Protein AF-A0A2V8WET4-F1 (afdb_monomer_lite)

Radius of gyration: 24.64 Å; chains: 1; bounding box: 62×78×68 Å

pLDDT: mean 87.22, std 18.25, range [31.55, 98.62]

Foldseek 3Di:
DDDDDDDDDDDDDDDDDDPDPPPPPPPVPPVQPPWQKKKFFLVVLVVLLFFQKDKAWWFFQAKDFQDDLQGQRWIWGKIAGPPTDMQVRIETEIQGNLQPDPFPPDDDRDSVNVRVVRVVRHRATKMWMAGKFQAQPACDDDDRRGHRDRIYRVHTQWIGGPPDIGGRQQRQAQDAPHDFDDPVQVCQVQPVKWWKWEADPRMIIITIRGDDHTWKDWFKKKFFLVQWDAGHQATKGWIWTDDPDDDTGTAIEIEGCPYPVRVVSVVSNVDPGTMDIAGFIWTKGFNSNQSSVNNVVNNRHMGIGDRRIYIYTRYGNPDDD

Sequence (321 aa):
MNNCIEKFKNKVIRPAFIALLVALTFAAIEIVAAERNFSVPLDRLKAWSETVTTSLNVEILGHSKVHTAASDCEMHLGAKMPGYKGDPPGWVLEPMNLCLEPLPGKSTPSKKDWESFGDDLKGAKIRVEGVPRIWPEHLVGGGDSNPNHALELHPLTRLQHGSHVYEFSDFIYAPQGLEGISEKTIRSTLTDIDVSVMEKDGDVEIAFDAGNIGNFAVVDLSFDTSSIKQMDGGFRMDGQVVFGRKDGARVSLVTIAGSEFGKTVGKLKQGKAKKNTLEALVLFSLDPVALYQAAKDSHGKEVAVQNPIQLIVYGQTDSER

Structure (mmCIF, N/CA/C/O backbone):
data_AF-A0A2V8WET4-F1
#
_entry.id   AF-A0A2V8WET4-F1
#
loop_
_atom_site.group_PDB
_atom_site.id
_atom_site.type_symbol
_atom_site.label_atom_id
_atom_site.label_alt_id
_atom_site.label_comp_id
_atom_site.label_asym_id
_atom_site.label_entity_id
_atom_site.label_seq_id
_atom_site.pdbx_PDB_ins_code
_atom_site.Cartn_x
_atom_site.Cartn_y
_atom_site.Cartn_z
_atom_site.occupancy
_atom_site.B_iso_or_equiv
_atom_site.auth_seq_id
_atom_site.auth_comp_id
_atom_site.auth_asym_id
_atom_site.auth_atom_id
_atom_site.pdbx_PDB_model_num
ATOM 1 N N . MET A 1 1 ? 8.530 57.740 -39.911 1.00 33.72 1 MET A N 1
ATOM 2 C CA . MET A 1 1 ? 8.072 59.126 -39.690 1.00 33.72 1 MET A CA 1
ATOM 3 C C . MET A 1 1 ? 6.564 59.157 -39.856 1.00 33.72 1 MET A C 1
ATOM 5 O O . MET A 1 1 ? 6.113 58.887 -40.956 1.00 33.72 1 MET A O 1
ATOM 9 N N . ASN A 1 2 ? 5.861 59.397 -38.740 1.00 31.55 2 ASN A N 1
ATOM 10 C CA . ASN A 1 2 ? 4.608 60.153 -38.563 1.00 31.55 2 ASN A CA 1
ATOM 11 C C . ASN A 1 2 ? 3.529 59.991 -39.645 1.00 31.55 2 ASN A C 1
ATOM 13 O O . ASN A 1 2 ? 3.732 60.405 -40.777 1.00 31.55 2 ASN A O 1
ATOM 17 N N . ASN A 1 3 ? 2.342 59.451 -39.363 1.00 33.94 3 ASN A N 1
ATOM 18 C CA . ASN A 1 3 ? 1.214 60.009 -38.574 1.00 33.94 3 ASN A CA 1
ATOM 19 C C . ASN A 1 3 ? -0.034 59.710 -39.452 1.00 33.94 3 ASN A C 1
ATOM 21 O O . ASN A 1 3 ? 0.125 59.529 -40.652 1.00 33.94 3 ASN A O 1
ATOM 25 N N . CYS A 1 4 ? -1.303 59.638 -39.064 1.00 31.81 4 CYS A N 1
ATOM 26 C CA . CYS A 1 4 ? -2.108 60.010 -37.905 1.00 31.81 4 CYS A CA 1
ATOM 27 C C . CYS A 1 4 ? -3.449 59.257 -38.106 1.00 31.81 4 CYS A C 1
ATOM 29 O O . CYS A 1 4 ? -3.921 59.146 -39.233 1.00 31.81 4 CYS A O 1
ATOM 31 N N . ILE A 1 5 ? -4.021 58.635 -37.076 1.00 40.66 5 ILE A N 1
ATOM 32 C CA . ILE A 1 5 ? -5.257 59.070 -36.390 1.00 40.66 5 ILE A CA 1
ATOM 33 C C . ILE A 1 5 ? -6.415 59.497 -37.325 1.00 40.66 5 ILE A C 1
ATOM 35 O O . ILE A 1 5 ? -6.516 60.649 -37.731 1.00 40.66 5 ILE A O 1
ATOM 39 N N . GLU A 1 6 ? -7.371 58.586 -37.511 1.00 37.12 6 GLU A N 1
ATOM 40 C CA . GLU A 1 6 ? -8.800 58.828 -37.770 1.00 37.12 6 GLU A CA 1
ATOM 41 C C . GLU A 1 6 ? -9.561 57.726 -37.006 1.00 37.12 6 GLU A C 1
ATOM 43 O O . GLU A 1 6 ? -9.091 56.598 -36.960 1.00 37.12 6 GLU A O 1
ATOM 48 N N . LYS A 1 7 ? -10.722 57.876 -36.372 1.00 35.56 7 LYS A N 1
ATOM 49 C CA . LYS A 1 7 ? -11.683 58.957 -36.147 1.00 35.56 7 LYS A CA 1
ATOM 50 C C . LYS A 1 7 ? -12.588 58.423 -35.027 1.00 35.56 7 LYS A C 1
ATOM 52 O O . LYS A 1 7 ? -13.151 57.342 -35.163 1.00 35.56 7 LYS A O 1
ATOM 57 N N . PHE A 1 8 ? -12.793 59.187 -33.959 1.00 37.50 8 PHE A N 1
ATOM 58 C CA . PHE A 1 8 ? -13.973 59.020 -33.108 1.00 37.50 8 PHE A CA 1
ATOM 59 C C . PHE A 1 8 ? -15.124 59.808 -33.736 1.00 37.50 8 PHE A C 1
ATOM 61 O O . PHE A 1 8 ? -14.963 61.003 -33.977 1.00 37.50 8 PHE A O 1
ATOM 68 N N . LYS A 1 9 ? -16.282 59.173 -33.962 1.00 35.84 9 LYS A N 1
ATOM 69 C CA . LYS A 1 9 ? -17.593 59.848 -33.993 1.00 35.84 9 LYS A CA 1
ATOM 70 C C . LYS A 1 9 ? -18.743 58.854 -33.775 1.00 35.84 9 LYS A C 1
ATOM 72 O O . LYS A 1 9 ? -19.160 58.146 -34.680 1.00 35.84 9 LYS A O 1
ATOM 77 N N . ASN A 1 10 ? -19.229 58.878 -32.536 1.00 34.88 10 ASN A N 1
ATOM 78 C CA . ASN A 1 10 ? -20.626 58.929 -32.101 1.00 34.88 10 ASN A CA 1
ATOM 79 C C . ASN A 1 10 ? -21.683 58.091 -32.837 1.00 34.88 10 ASN A C 1
ATOM 81 O O . ASN A 1 10 ? -22.132 58.461 -33.919 1.00 34.88 10 ASN A O 1
ATOM 85 N N . LYS A 1 11 ? -22.327 57.198 -32.076 1.00 34.91 11 LYS A N 1
ATOM 86 C CA . LYS A 1 11 ? -23.781 57.308 -31.899 1.00 34.91 11 LYS A CA 1
ATOM 87 C C . LYS A 1 11 ? -24.224 56.803 -30.528 1.00 34.91 11 LYS A C 1
ATOM 89 O O . LYS A 1 11 ? -24.089 55.636 -30.189 1.00 34.91 11 LYS A O 1
ATOM 94 N N . VAL A 1 12 ? -24.744 57.748 -29.754 1.00 42.53 12 VAL A N 1
ATOM 95 C CA . VAL A 1 12 ? -25.495 57.548 -28.517 1.00 42.53 12 VAL A CA 1
ATOM 96 C C . VAL A 1 12 ? -26.878 57.021 -28.886 1.00 42.53 12 VAL A C 1
ATOM 98 O O . VAL A 1 12 ? -27.591 57.694 -29.625 1.00 42.53 12 VAL A O 1
ATOM 101 N N . ILE A 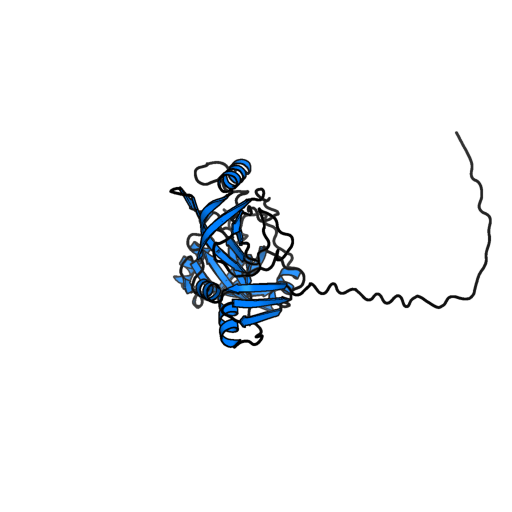1 13 ? -27.270 55.876 -28.330 1.00 38.50 13 ILE A N 1
ATOM 102 C CA . ILE A 1 13 ? -28.672 55.548 -28.045 1.00 38.50 13 ILE A CA 1
ATOM 103 C C . ILE A 1 13 ? -28.695 54.883 -26.660 1.00 38.50 13 ILE A C 1
ATOM 105 O O . ILE A 1 13 ? -28.193 53.781 -26.470 1.00 38.50 13 ILE A O 1
ATOM 109 N N . ARG A 1 14 ? -29.238 55.594 -25.673 1.00 33.28 14 ARG A N 1
ATOM 110 C CA . ARG A 1 14 ? -29.813 55.058 -24.425 1.00 33.28 14 ARG A CA 1
ATOM 111 C C . ARG A 1 14 ? -31.330 55.303 -24.526 1.00 33.28 14 ARG A C 1
ATOM 113 O O . ARG A 1 14 ? -31.691 56.246 -25.230 1.00 33.28 14 ARG A O 1
ATOM 120 N N . PRO A 1 15 ? -32.207 54.677 -23.724 1.00 45.59 15 PRO A N 1
ATOM 121 C CA . PRO A 1 15 ? -32.150 53.409 -22.986 1.00 45.59 15 PRO A CA 1
ATOM 122 C C . PRO A 1 15 ? -33.455 52.586 -23.218 1.00 45.59 15 PRO A C 1
ATOM 124 O O . PRO A 1 15 ? -34.283 52.969 -24.035 1.00 45.59 15 PRO A O 1
ATOM 127 N N . ALA A 1 16 ? -33.665 51.532 -22.422 1.00 39.78 16 ALA A N 1
ATOM 128 C CA . ALA A 1 16 ? -34.903 50.754 -22.221 1.00 39.78 16 ALA A CA 1
ATOM 129 C C . ALA A 1 16 ? -34.974 49.397 -22.941 1.00 39.78 16 ALA A C 1
ATOM 131 O O . ALA A 1 16 ? -34.785 49.305 -24.147 1.00 39.78 16 ALA A O 1
ATOM 132 N N . PHE A 1 17 ? -35.315 48.377 -22.141 1.00 39.41 17 PHE A N 1
ATOM 133 C CA . PHE A 1 17 ? -35.393 46.946 -22.457 1.00 39.41 17 PHE A CA 1
ATOM 134 C C . PHE A 1 17 ? -34.009 46.350 -22.750 1.00 39.41 17 PHE A C 1
ATOM 136 O O . PHE A 1 17 ? -33.439 46.539 -23.810 1.00 39.41 17 PHE A O 1
ATOM 143 N N . ILE A 1 18 ? -33.350 45.693 -21.798 1.00 42.22 18 ILE A N 1
ATOM 144 C CA . ILE A 1 18 ? -33.636 44.309 -21.410 1.00 42.22 18 ILE A CA 1
ATOM 145 C C . ILE A 1 18 ? -33.213 44.134 -19.942 1.00 42.22 18 ILE A C 1
ATOM 147 O O . ILE A 1 18 ? -32.033 44.049 -19.615 1.00 42.22 18 ILE A O 1
ATOM 151 N N . ALA A 1 19 ? -34.197 44.104 -19.048 1.00 40.81 19 ALA A N 1
ATOM 152 C CA . ALA A 1 19 ? -34.079 43.465 -17.745 1.00 40.81 19 ALA A CA 1
ATOM 153 C C . ALA A 1 19 ? -34.639 42.046 -17.908 1.00 40.81 19 ALA A C 1
ATOM 155 O O . ALA A 1 19 ? -35.794 41.790 -17.589 1.00 40.81 19 ALA A O 1
ATOM 156 N N . LEU A 1 20 ? -33.864 41.159 -18.531 1.00 40.38 20 LEU A N 1
ATOM 157 C CA . LEU A 1 20 ? -34.144 39.726 -18.618 1.00 40.38 20 LEU A CA 1
ATOM 158 C C . LEU A 1 20 ? -32.850 39.027 -19.061 1.00 40.38 20 LEU A C 1
ATOM 160 O O . LEU A 1 20 ? -32.235 39.472 -20.020 1.00 40.38 20 LEU A O 1
ATOM 164 N N . LEU A 1 21 ? -32.454 37.953 -18.374 1.00 36.94 21 LEU A N 1
ATOM 165 C CA . LEU A 1 21 ? -31.172 37.225 -18.488 1.00 36.94 21 LEU A CA 1
ATOM 166 C C . LEU A 1 21 ? -29.971 37.777 -17.687 1.00 36.94 21 LEU A C 1
ATOM 168 O O . LEU A 1 21 ? -28.852 37.841 -18.179 1.00 36.94 21 LEU A O 1
ATOM 172 N N . VAL A 1 22 ? -30.163 38.049 -16.393 1.00 38.72 22 VAL A N 1
ATOM 173 C CA . VAL A 1 22 ? -29.108 37.778 -15.380 1.00 38.72 22 VAL A CA 1
ATOM 174 C C . VAL A 1 22 ? -29.647 36.801 -14.326 1.00 38.72 22 VAL A C 1
ATOM 176 O O . VAL A 1 22 ? -29.349 36.862 -13.144 1.00 38.72 22 VAL A O 1
ATOM 179 N N . ALA A 1 23 ? -30.479 35.871 -14.790 1.00 39.78 23 ALA A N 1
ATOM 180 C CA . ALA A 1 23 ? -30.712 34.591 -14.140 1.00 39.78 23 ALA A CA 1
ATOM 181 C C . ALA A 1 23 ? -30.077 33.506 -15.021 1.00 39.78 23 ALA A C 1
ATOM 183 O O . ALA A 1 23 ? -30.691 32.498 -15.346 1.00 39.78 23 ALA A O 1
ATOM 184 N N . LEU A 1 24 ? -28.832 33.740 -15.455 1.00 38.56 24 LEU A N 1
ATOM 185 C CA . LEU A 1 24 ? -27.906 32.631 -15.624 1.00 38.56 24 LEU A CA 1
ATOM 186 C C . LEU A 1 24 ? -27.650 32.151 -14.204 1.00 38.56 24 LEU A C 1
ATOM 188 O O . LEU A 1 24 ? -26.762 32.633 -13.506 1.00 38.56 24 LEU A O 1
ATOM 192 N N . THR A 1 25 ? -28.534 31.264 -13.758 1.00 43.22 25 THR A N 1
ATOM 193 C CA . THR A 1 25 ? -28.193 30.220 -12.816 1.00 43.22 25 THR A CA 1
ATOM 194 C C . THR A 1 25 ? -26.829 29.705 -13.247 1.00 43.22 25 THR A C 1
ATOM 196 O O . THR A 1 25 ? -26.718 28.907 -14.177 1.00 43.22 25 THR A O 1
ATOM 199 N N . PHE A 1 26 ? -25.783 30.185 -12.577 1.00 36.91 26 PHE A N 1
ATOM 200 C CA . PHE A 1 26 ? -24.649 29.351 -12.249 1.00 36.91 26 PHE A CA 1
ATOM 201 C C . PHE A 1 26 ? -25.248 28.197 -11.442 1.00 36.91 26 PHE A C 1
ATOM 203 O O . PHE A 1 26 ? -25.202 28.177 -10.218 1.00 36.91 26 PHE A O 1
ATOM 210 N N . ALA A 1 27 ? -25.892 27.257 -12.138 1.00 38.03 27 ALA A N 1
ATOM 211 C CA . ALA A 1 27 ? -25.805 25.881 -11.738 1.00 38.03 27 ALA A CA 1
ATOM 212 C C . ALA A 1 27 ? -24.304 25.639 -11.802 1.00 38.03 27 ALA A C 1
ATOM 214 O O . ALA A 1 27 ? -23.733 25.451 -12.877 1.00 38.03 27 ALA A O 1
ATOM 215 N N . ALA A 1 28 ? -23.649 25.827 -10.655 1.00 38.38 28 ALA A N 1
ATOM 216 C CA . ALA A 1 28 ? -22.431 25.119 -10.384 1.00 38.38 28 ALA A CA 1
ATOM 217 C C . ALA A 1 28 ? -22.772 23.690 -10.785 1.00 38.38 28 ALA A C 1
ATOM 219 O O . ALA A 1 28 ? -23.629 23.049 -10.178 1.00 38.38 28 ALA A O 1
ATOM 220 N N . ILE A 1 29 ? -22.214 23.255 -11.910 1.00 36.50 29 ILE A N 1
ATOM 221 C CA . ILE A 1 29 ? -22.037 21.840 -12.135 1.00 36.50 29 ILE A CA 1
ATOM 222 C C . ILE A 1 29 ? -21.083 21.497 -11.002 1.00 36.50 29 ILE A C 1
ATOM 224 O O . ILE A 1 29 ? -19.875 21.693 -11.117 1.00 36.50 29 ILE A O 1
ATOM 228 N N . GLU A 1 30 ? -21.645 21.145 -9.846 1.00 34.09 30 GLU A N 1
ATOM 229 C CA . GLU A 1 30 ? -20.948 20.295 -8.915 1.00 34.09 30 GLU A CA 1
ATOM 230 C C . GLU A 1 30 ? -20.593 19.100 -9.782 1.00 34.09 30 GLU A C 1
ATOM 232 O O . GLU A 1 30 ? -21.451 18.325 -10.207 1.00 34.09 30 GLU A O 1
ATOM 237 N N . ILE A 1 31 ? -19.328 19.054 -10.191 1.00 36.72 31 ILE A N 1
ATOM 238 C CA . ILE A 1 31 ? -18.722 17.826 -10.655 1.00 36.72 31 ILE A CA 1
ATOM 239 C C . ILE A 1 31 ? -18.742 16.975 -9.394 1.00 36.72 31 ILE A C 1
ATOM 241 O O . ILE A 1 31 ? -17.799 17.000 -8.607 1.00 36.72 31 ILE A O 1
ATOM 245 N N . VAL A 1 32 ? -19.886 16.339 -9.139 1.00 39.25 32 VAL A N 1
ATOM 246 C CA . VAL A 1 32 ? -19.987 15.241 -8.197 1.00 39.25 32 VAL A CA 1
ATOM 247 C C . VAL A 1 32 ? -18.954 14.266 -8.732 1.00 39.25 32 VAL A C 1
ATOM 249 O O . VAL A 1 32 ? -19.076 13.802 -9.871 1.00 39.25 32 VAL A O 1
ATOM 252 N N . ALA A 1 33 ? -17.849 14.112 -8.003 1.00 51.88 33 ALA A N 1
ATOM 253 C CA . ALA A 1 33 ? -16.848 13.125 -8.354 1.00 51.88 33 ALA A CA 1
ATOM 254 C C . ALA A 1 33 ? -17.610 11.809 -8.506 1.00 51.88 33 ALA A C 1
ATOM 256 O O . ALA A 1 33 ? -18.372 11.441 -7.617 1.00 51.88 33 ALA A O 1
ATOM 257 N N . ALA A 1 34 ? -17.527 11.189 -9.684 1.00 57.75 34 ALA A N 1
ATOM 258 C CA . ALA A 1 34 ? -18.283 9.975 -9.935 1.00 57.75 34 ALA A CA 1
ATOM 259 C C . ALA A 1 34 ? -17.907 8.948 -8.861 1.00 57.75 34 ALA A C 1
ATOM 261 O O . ALA A 1 34 ? -16.717 8.702 -8.642 1.00 57.75 34 ALA A O 1
ATOM 262 N N . GLU A 1 35 ? -18.920 8.394 -8.199 1.00 71.19 35 GLU A N 1
ATOM 263 C CA . GLU A 1 35 ? -18.773 7.304 -7.242 1.00 71.19 35 GLU A CA 1
ATOM 264 C C . GLU A 1 35 ? -17.900 6.208 -7.862 1.00 71.19 35 GLU A C 1
ATOM 266 O O . GLU A 1 35 ? -18.146 5.739 -8.982 1.00 71.19 35 GLU A O 1
ATOM 271 N N . ARG A 1 36 ? -16.814 5.858 -7.171 1.00 87.94 36 ARG A N 1
ATOM 272 C CA . ARG A 1 36 ? -15.833 4.896 -7.665 1.00 87.94 36 ARG A CA 1
ATOM 273 C C . ARG A 1 36 ? -16.259 3.514 -7.201 1.00 87.94 36 ARG A C 1
ATOM 275 O O . ARG A 1 36 ? -16.134 3.193 -6.025 1.00 87.94 36 ARG A O 1
ATOM 282 N N . ASN A 1 37 ? -16.744 2.711 -8.140 1.00 93.62 37 ASN A N 1
ATOM 283 C CA . ASN A 1 37 ? -17.216 1.356 -7.883 1.00 93.62 37 ASN A CA 1
ATOM 284 C C . ASN A 1 37 ? -16.234 0.330 -8.446 1.00 93.62 37 ASN A C 1
ATOM 286 O O . ASN A 1 37 ? -15.811 0.443 -9.597 1.00 93.62 37 ASN A O 1
ATOM 290 N N . PHE A 1 38 ? -15.881 -0.663 -7.637 1.00 96.31 38 PHE A N 1
ATOM 291 C CA . PHE A 1 38 ? -14.992 -1.761 -8.017 1.00 96.31 38 PHE A CA 1
ATOM 292 C C . PHE A 1 38 ? -15.277 -2.996 -7.157 1.00 96.31 38 PHE A C 1
ATOM 294 O O . PHE A 1 38 ? -16.017 -2.919 -6.176 1.00 96.31 38 PHE A O 1
ATOM 301 N N . SER A 1 39 ? -14.711 -4.147 -7.511 1.00 97.12 39 SER A N 1
ATOM 302 C CA . SER A 1 39 ? -14.909 -5.383 -6.752 1.00 97.12 39 SER A CA 1
ATOM 303 C C . SER A 1 39 ? -13.610 -6.110 -6.444 1.00 97.12 39 SER A C 1
ATOM 305 O O . SER A 1 39 ? -12.642 -6.081 -7.206 1.00 97.12 39 SER A O 1
ATOM 307 N N . VAL A 1 40 ? -13.599 -6.805 -5.307 1.00 97.50 40 VAL A N 1
ATOM 308 C CA . VAL A 1 40 ? -12.500 -7.687 -4.901 1.00 97.50 40 VAL A CA 1
ATOM 309 C C . VAL A 1 40 ? -13.048 -9.045 -4.452 1.00 97.50 40 VAL A C 1
ATOM 311 O O . VAL A 1 40 ? -14.061 -9.083 -3.760 1.00 97.50 40 VAL A O 1
ATOM 314 N N . PRO A 1 41 ? -12.380 -10.170 -4.761 1.00 97.25 41 PRO A N 1
ATOM 315 C CA . PRO A 1 41 ? -12.800 -11.473 -4.254 1.00 97.25 41 PRO A CA 1
ATOM 316 C C . PRO A 1 41 ? -12.740 -11.538 -2.724 1.00 97.25 41 PRO A C 1
ATOM 318 O O . PRO A 1 41 ? -11.739 -11.141 -2.113 1.00 97.25 41 PRO A O 1
ATOM 321 N N . LEU A 1 42 ? -13.787 -12.076 -2.095 1.00 97.38 42 LEU A N 1
ATOM 322 C CA . LEU A 1 42 ? -13.915 -12.131 -0.635 1.00 97.38 42 LEU A CA 1
ATOM 323 C C . LEU A 1 42 ? -12.798 -12.957 0.019 1.00 97.38 42 LEU A C 1
ATOM 325 O O . LEU A 1 42 ? -12.302 -12.607 1.091 1.00 97.38 42 LEU A O 1
ATOM 329 N N . ASP A 1 43 ? -12.374 -14.047 -0.621 1.00 96.88 43 ASP A N 1
ATOM 330 C CA . ASP A 1 43 ? -11.291 -14.910 -0.138 1.00 96.88 43 ASP A CA 1
ATOM 331 C C . ASP A 1 43 ? -9.939 -14.182 -0.111 1.00 96.88 43 ASP A C 1
ATOM 333 O O . ASP A 1 43 ? -9.143 -14.364 0.815 1.00 96.88 43 ASP A O 1
ATOM 337 N N . ARG A 1 44 ? -9.698 -13.314 -1.097 1.00 96.38 44 ARG A N 1
ATOM 338 C CA . ARG A 1 44 ? -8.515 -12.456 -1.162 1.00 96.38 44 ARG A CA 1
ATOM 339 C C . ARG A 1 44 ? -8.554 -11.373 -0.104 1.00 96.38 44 ARG A C 1
ATOM 341 O O . ARG A 1 44 ? -7.577 -11.221 0.625 1.00 96.38 44 ARG A O 1
ATOM 348 N N . LEU A 1 45 ? -9.690 -10.696 0.035 1.00 97.44 45 LEU A N 1
ATOM 349 C CA . LEU A 1 45 ? -9.876 -9.679 1.061 1.00 97.44 45 LEU A CA 1
ATOM 350 C C . LEU A 1 45 ? -9.675 -10.259 2.469 1.00 97.44 45 LEU A C 1
ATOM 352 O O . LEU A 1 45 ? -8.950 -9.682 3.280 1.00 97.44 45 LEU A O 1
ATOM 356 N N . LYS A 1 46 ? -10.219 -11.456 2.727 1.00 97.81 46 LYS A N 1
ATOM 357 C CA . LYS A 1 46 ? -9.954 -12.212 3.954 1.00 97.81 46 LYS A CA 1
ATOM 358 C C . LYS A 1 46 ? -8.457 -12.443 4.151 1.00 97.81 46 LYS A C 1
ATOM 360 O O . LYS A 1 46 ? -7.935 -12.122 5.216 1.00 97.81 46 LYS A O 1
ATOM 365 N N . ALA A 1 47 ? -7.764 -12.973 3.144 1.00 96.75 47 ALA A N 1
ATOM 366 C CA . ALA A 1 47 ? -6.334 -13.245 3.251 1.00 96.75 47 ALA A CA 1
ATOM 367 C C . ALA A 1 47 ? -5.529 -11.973 3.576 1.00 96.75 47 ALA A C 1
ATOM 369 O O . ALA A 1 47 ? -4.659 -12.007 4.441 1.00 96.75 47 ALA A O 1
ATOM 370 N N . TRP A 1 48 ? -5.849 -10.836 2.951 1.00 97.25 48 TRP A N 1
ATOM 371 C CA . TRP A 1 48 ? -5.194 -9.546 3.215 1.00 97.25 48 TRP A CA 1
ATOM 372 C C . TRP A 1 48 ? -5.543 -8.949 4.583 1.00 97.25 48 TRP A C 1
ATOM 374 O O . TRP A 1 48 ? -4.751 -8.204 5.161 1.00 97.25 48 TRP A O 1
ATOM 384 N N . SER A 1 49 ? -6.697 -9.302 5.151 1.00 97.62 49 SER A N 1
ATOM 385 C CA . SER A 1 49 ? -7.038 -8.940 6.529 1.00 97.62 49 SER A CA 1
ATOM 386 C C . SER A 1 49 ? -6.159 -9.668 7.561 1.00 97.62 49 SER A C 1
ATOM 388 O O . SER A 1 49 ? -5.945 -9.154 8.658 1.00 97.62 49 SER A O 1
ATOM 390 N N . GLU A 1 50 ? -5.578 -10.816 7.200 1.00 97.19 50 GLU A N 1
ATOM 391 C CA . GLU A 1 50 ? -4.808 -11.698 8.090 1.00 97.19 50 GLU A CA 1
ATOM 392 C C . GLU A 1 50 ? -3.278 -11.540 7.952 1.00 97.19 50 GLU A C 1
ATOM 394 O O . GLU A 1 50 ? -2.532 -12.114 8.745 1.00 97.19 50 GLU A O 1
ATOM 399 N N . THR A 1 51 ? -2.795 -10.712 7.018 1.00 97.69 51 THR A N 1
ATOM 400 C CA . THR A 1 51 ? -1.360 -10.467 6.766 1.00 97.69 51 THR A CA 1
ATOM 401 C C . THR A 1 51 ? -1.057 -8.983 6.514 1.00 97.69 51 THR A C 1
ATOM 403 O O . THR A 1 51 ? -1.970 -8.191 6.284 1.00 97.69 51 THR A O 1
ATOM 406 N N . VAL A 1 52 ? 0.223 -8.595 6.547 1.00 98.12 52 VAL A N 1
ATOM 407 C CA . VAL A 1 52 ? 0.696 -7.293 6.039 1.00 98.12 52 VAL A CA 1
ATOM 408 C C . VAL A 1 52 ? 1.199 -7.413 4.605 1.00 98.12 52 VAL A C 1
ATOM 410 O O . VAL A 1 52 ? 0.895 -6.543 3.795 1.00 98.12 52 VAL A O 1
ATOM 413 N N . THR A 1 53 ? 1.930 -8.480 4.265 1.00 98.06 53 THR A N 1
ATOM 414 C CA . THR A 1 53 ? 2.380 -8.728 2.885 1.00 98.06 53 THR A CA 1
ATOM 415 C C . THR A 1 53 ? 1.682 -9.935 2.274 1.00 98.06 53 THR A C 1
ATOM 417 O O . THR A 1 53 ? 1.313 -10.891 2.959 1.00 98.06 53 THR A O 1
ATOM 420 N N . THR A 1 54 ? 1.478 -9.909 0.959 1.00 97.38 54 THR A N 1
ATOM 421 C CA . THR A 1 54 ? 0.893 -11.023 0.211 1.00 97.38 54 THR A CA 1
ATOM 422 C C . THR A 1 54 ? 1.788 -11.423 -0.951 1.00 97.38 54 THR A C 1
ATOM 424 O O . THR A 1 54 ? 2.399 -10.577 -1.596 1.00 97.38 54 THR A O 1
ATOM 427 N N . SER A 1 55 ? 1.866 -12.728 -1.211 1.00 97.31 55 SER A N 1
ATOM 428 C CA . SER A 1 55 ? 2.591 -13.296 -2.347 1.00 97.31 55 SER A CA 1
ATOM 429 C C . SER A 1 55 ? 1.636 -13.564 -3.507 1.00 97.31 55 SER A C 1
ATOM 431 O O . SER A 1 55 ? 0.682 -14.330 -3.345 1.00 97.31 55 SER A O 1
ATOM 433 N N . LEU A 1 56 ? 1.943 -13.042 -4.693 1.00 97.12 56 LEU A N 1
ATOM 434 C CA . LEU A 1 56 ? 1.169 -13.265 -5.916 1.00 97.12 56 LEU A CA 1
ATOM 435 C C . LEU A 1 56 ? 2.041 -13.893 -7.008 1.00 97.12 56 LEU A C 1
ATOM 437 O O . LEU A 1 56 ? 3.242 -13.644 -7.086 1.00 97.12 56 LEU A O 1
ATOM 441 N N . ASN A 1 57 ? 1.422 -14.697 -7.873 1.00 98.06 57 ASN A N 1
ATOM 442 C CA . ASN A 1 57 ? 2.011 -15.064 -9.160 1.00 98.06 57 ASN A CA 1
ATOM 443 C C . ASN A 1 57 ? 1.327 -14.218 -10.228 1.00 98.06 57 ASN A C 1
ATOM 445 O O . ASN A 1 57 ? 0.100 -14.247 -10.337 1.00 98.06 57 ASN A O 1
ATOM 449 N N . VAL A 1 58 ? 2.111 -13.480 -10.999 1.00 98.38 58 VAL A N 1
ATOM 450 C CA . VAL A 1 58 ? 1.611 -12.490 -11.954 1.00 98.38 58 VAL A CA 1
ATOM 451 C C . VAL A 1 58 ? 2.332 -12.615 -13.287 1.00 98.38 58 VAL A C 1
ATOM 453 O O . VAL A 1 58 ? 3.417 -13.188 -13.372 1.00 98.38 58 VAL A O 1
ATOM 456 N N . GLU A 1 59 ? 1.716 -12.079 -14.331 1.00 98.44 59 GLU A N 1
ATOM 457 C CA . GLU A 1 59 ? 2.358 -11.809 -15.614 1.00 98.44 59 GLU A CA 1
ATOM 458 C C . GLU A 1 59 ? 2.504 -10.296 -15.767 1.00 98.44 59 GLU A C 1
ATOM 460 O O . GLU A 1 59 ? 1.509 -9.576 -15.645 1.00 98.44 59 GLU A O 1
ATOM 465 N N . ILE A 1 60 ? 3.727 -9.826 -16.011 1.00 98.62 60 ILE A N 1
ATOM 466 C CA . ILE A 1 60 ? 4.001 -8.403 -16.234 1.00 98.62 60 ILE A CA 1
ATOM 467 C C . ILE A 1 60 ? 3.566 -8.014 -17.645 1.00 98.62 60 ILE A C 1
ATOM 469 O O . ILE A 1 60 ? 3.911 -8.673 -18.624 1.00 98.62 60 ILE A O 1
ATOM 473 N N . LEU A 1 61 ? 2.813 -6.928 -17.746 1.00 98.06 61 LEU A N 1
ATOM 474 C CA . LEU A 1 61 ? 2.267 -6.383 -18.985 1.00 98.06 61 LEU A CA 1
ATOM 475 C C . LEU A 1 61 ? 3.198 -5.326 -19.586 1.00 98.06 61 LEU A C 1
ATOM 477 O O . LEU A 1 61 ? 3.428 -5.306 -20.795 1.00 98.06 61 LEU A O 1
ATOM 481 N N . GLY A 1 62 ? 3.778 -4.483 -18.736 1.00 97.94 62 GLY A N 1
ATOM 482 C CA . GLY A 1 62 ? 4.700 -3.422 -19.113 1.00 97.94 62 GLY A CA 1
ATOM 483 C C . GLY A 1 62 ? 5.162 -2.637 -17.893 1.00 97.94 62 GLY A C 1
ATOM 484 O O . GLY A 1 62 ? 4.842 -2.994 -16.759 1.00 97.94 62 GLY A O 1
ATOM 485 N N . HIS A 1 63 ? 5.905 -1.561 -18.129 1.00 98.31 63 HIS A N 1
ATOM 486 C CA . HIS A 1 63 ? 6.413 -0.707 -17.063 1.00 98.31 63 HIS A CA 1
ATOM 487 C C . HIS A 1 63 ? 6.412 0.770 -17.460 1.00 98.31 63 HIS A C 1
ATOM 489 O O . HIS A 1 63 ? 6.429 1.102 -18.650 1.00 98.31 63 HIS A O 1
ATOM 495 N N . SER A 1 64 ? 6.350 1.657 -16.467 1.00 97.56 64 SER A N 1
ATOM 496 C CA . SER A 1 64 ? 6.543 3.092 -16.675 1.00 97.56 64 SER A CA 1
ATOM 497 C C . SER A 1 64 ? 8.042 3.431 -16.719 1.00 97.56 64 SER A C 1
ATOM 499 O O . SER A 1 64 ? 8.910 2.557 -16.690 1.00 97.56 64 SER A O 1
ATOM 501 N N . LYS A 1 65 ? 8.369 4.720 -16.828 1.00 97.44 65 LYS A N 1
ATOM 502 C CA . LYS A 1 65 ? 9.728 5.196 -16.529 1.00 97.44 65 LYS A CA 1
ATOM 503 C C . LYS A 1 65 ? 9.902 5.281 -15.020 1.00 97.44 65 LYS A C 1
ATOM 505 O O . LYS A 1 65 ? 8.923 5.480 -14.315 1.00 97.44 65 LYS A O 1
ATOM 510 N N . VAL A 1 66 ? 11.145 5.293 -14.541 1.00 96.88 66 VAL A N 1
ATOM 511 C CA . VAL A 1 66 ? 11.397 5.658 -13.140 1.00 96.88 66 VAL A CA 1
ATOM 512 C C . VAL A 1 66 ? 10.974 7.105 -12.910 1.00 96.88 66 VAL A C 1
ATOM 514 O O . VAL A 1 66 ? 11.560 8.046 -13.477 1.00 96.88 66 VAL A O 1
ATOM 517 N N . HIS A 1 67 ? 9.976 7.283 -12.057 1.00 93.19 67 HIS A N 1
ATOM 518 C CA . HIS A 1 67 ? 9.445 8.579 -11.702 1.00 93.19 67 HIS A CA 1
ATOM 519 C C . HIS A 1 67 ? 10.483 9.429 -10.953 1.00 93.19 67 HIS A C 1
ATOM 521 O O . HIS A 1 67 ? 11.599 9.010 -10.622 1.00 93.19 67 HIS A O 1
ATOM 527 N N . THR A 1 68 ? 10.201 10.721 -10.831 1.00 89.44 68 THR A N 1
ATOM 528 C CA . THR A 1 68 ? 11.093 11.646 -10.118 1.00 89.44 68 THR A CA 1
ATOM 529 C C . THR A 1 68 ? 10.819 11.613 -8.621 1.00 89.44 68 THR A C 1
ATOM 531 O O . THR A 1 68 ? 9.784 11.114 -8.204 1.00 89.44 68 THR A O 1
ATOM 534 N N . ALA A 1 69 ? 11.705 12.198 -7.815 1.00 83.38 69 ALA A N 1
ATOM 535 C CA . ALA A 1 69 ? 11.432 12.390 -6.392 1.00 83.38 69 ALA A CA 1
ATOM 536 C C . ALA A 1 69 ? 10.192 13.267 -6.135 1.00 83.38 69 ALA A C 1
ATOM 538 O O . ALA A 1 69 ? 9.541 13.092 -5.125 1.00 83.38 69 ALA A O 1
ATOM 539 N N . ALA A 1 70 ? 9.811 14.155 -7.061 1.00 81.12 70 ALA A N 1
ATOM 540 C CA . ALA A 1 70 ? 8.556 14.914 -6.977 1.00 81.12 70 ALA A CA 1
ATOM 541 C C . ALA A 1 70 ? 7.327 14.113 -7.461 1.00 81.12 70 ALA A C 1
ATOM 543 O O . ALA A 1 70 ? 6.244 14.662 -7.634 1.00 81.12 70 ALA A O 1
ATOM 544 N N . SER A 1 71 ? 7.508 12.838 -7.798 1.00 83.94 71 SER A N 1
ATOM 545 C CA . SER A 1 71 ? 6.475 11.952 -8.336 1.00 83.94 71 SER A CA 1
ATOM 546 C C . SER A 1 71 ? 6.709 10.551 -7.776 1.00 83.94 71 SER A C 1
ATOM 548 O O . SER A 1 71 ? 6.973 9.621 -8.521 1.00 83.94 71 SER A O 1
ATOM 550 N N . ASP A 1 72 ? 6.743 10.435 -6.452 1.00 87.06 72 ASP A N 1
ATOM 551 C CA . ASP A 1 72 ? 6.745 9.164 -5.709 1.00 87.06 72 ASP A CA 1
ATOM 552 C C . ASP A 1 72 ? 8.023 8.302 -5.815 1.00 87.06 72 ASP A C 1
ATOM 554 O O . ASP A 1 72 ? 8.241 7.399 -5.010 1.00 87.06 72 ASP A O 1
ATOM 558 N N . CYS A 1 73 ? 8.957 8.649 -6.709 1.00 92.00 73 CYS A N 1
ATOM 559 C CA . CYS A 1 73 ? 10.263 7.997 -6.864 1.00 92.00 73 CYS A CA 1
ATOM 560 C C . CYS A 1 73 ? 10.178 6.480 -7.134 1.00 92.00 73 CYS A C 1
ATOM 562 O O . CYS A 1 73 ? 11.104 5.738 -6.803 1.00 92.00 73 CYS A O 1
ATOM 564 N N . GLU A 1 74 ? 9.102 6.011 -7.761 1.00 94.56 74 GLU A N 1
ATOM 565 C CA . GLU A 1 74 ? 8.872 4.597 -8.077 1.00 94.56 74 GLU A CA 1
ATOM 566 C C . GLU A 1 74 ? 8.858 4.318 -9.593 1.00 94.56 74 GLU A C 1
ATOM 568 O O . GLU A 1 74 ? 9.254 5.161 -10.406 1.00 94.56 74 GLU A O 1
ATOM 573 N N . MET A 1 75 ? 8.531 3.083 -9.969 1.00 96.88 75 MET A N 1
ATOM 574 C CA . MET A 1 75 ? 8.156 2.716 -11.332 1.00 96.88 75 MET A CA 1
ATOM 575 C C . MET A 1 75 ? 6.984 1.733 -11.285 1.00 96.88 75 MET A C 1
ATOM 577 O O . MET A 1 75 ? 7.096 0.667 -10.675 1.00 96.88 75 MET A O 1
ATOM 581 N N . HIS A 1 76 ? 5.921 2.023 -12.031 1.00 97.69 76 HIS A N 1
ATOM 582 C CA . HIS A 1 76 ? 4.804 1.105 -12.176 1.00 97.69 76 HIS A CA 1
ATOM 583 C C . HIS A 1 76 ? 5.243 -0.121 -12.976 1.00 97.69 76 HIS A C 1
ATOM 585 O O . HIS A 1 76 ? 5.719 0.003 -14.109 1.00 97.69 76 HIS A O 1
ATOM 591 N N . LEU A 1 77 ? 5.018 -1.310 -12.425 1.00 98.50 77 LEU A N 1
ATOM 592 C CA . LEU A 1 77 ? 5.001 -2.568 -13.166 1.00 98.50 77 LEU A CA 1
ATOM 593 C C . LEU A 1 77 ? 3.548 -3.015 -13.319 1.00 98.50 77 LEU A C 1
ATOM 595 O O . LEU A 1 77 ? 2.965 -3.596 -12.401 1.00 98.50 77 LEU A O 1
ATOM 599 N N . GLY A 1 78 ? 2.959 -2.753 -14.483 1.00 98.31 78 GLY A N 1
ATOM 600 C CA . GLY A 1 78 ? 1.607 -3.203 -14.788 1.00 98.31 78 GLY A CA 1
ATOM 601 C C . GLY A 1 78 ? 1.568 -4.723 -14.890 1.00 98.31 78 GLY A C 1
ATOM 602 O O . GLY A 1 78 ? 2.434 -5.342 -15.513 1.00 98.31 78 GLY A O 1
ATOM 603 N N . ALA A 1 79 ? 0.572 -5.345 -14.272 1.00 98.38 79 ALA A N 1
ATOM 604 C CA . ALA A 1 79 ? 0.502 -6.786 -14.118 1.00 98.38 79 ALA A CA 1
ATOM 605 C C . ALA A 1 79 ? -0.933 -7.314 -14.218 1.00 98.38 79 ALA A C 1
ATOM 607 O O . ALA A 1 79 ? -1.918 -6.603 -14.021 1.00 98.38 79 ALA A O 1
ATOM 608 N N . LYS A 1 80 ? -1.047 -8.615 -14.489 1.00 97.12 80 LYS A N 1
ATOM 609 C CA . LYS A 1 80 ? -2.283 -9.384 -14.307 1.00 97.12 80 LYS A CA 1
ATOM 610 C C . LYS A 1 80 ? -2.008 -10.620 -13.462 1.00 97.12 80 LYS A C 1
ATOM 612 O O . LYS A 1 80 ? -0.989 -11.292 -13.640 1.00 97.12 80 LYS A O 1
ATOM 617 N N . MET A 1 81 ? -2.940 -10.959 -12.579 1.00 95.75 81 MET A N 1
ATOM 618 C CA . MET A 1 81 ? -2.895 -12.198 -11.807 1.00 95.75 81 MET A CA 1
ATOM 619 C C . MET A 1 81 ? -3.824 -13.244 -12.447 1.00 95.75 81 MET A C 1
ATOM 621 O O . MET A 1 81 ? -5.038 -13.032 -12.491 1.00 95.75 81 MET A O 1
ATOM 625 N N . PRO A 1 82 ? -3.304 -14.391 -12.926 1.00 91.94 82 PRO A N 1
ATOM 626 C CA . PRO A 1 82 ? -4.144 -15.451 -13.474 1.00 91.94 82 PRO A CA 1
ATOM 627 C C . PRO A 1 82 ? -5.223 -15.905 -12.481 1.00 91.94 82 PRO A C 1
ATOM 629 O O . PRO A 1 82 ? -4.921 -16.274 -11.347 1.00 91.94 82 PRO A O 1
ATOM 632 N N . GLY A 1 83 ? -6.483 -15.900 -12.923 1.00 91.12 83 GLY A N 1
ATOM 633 C CA . GLY A 1 83 ? -7.627 -16.328 -12.113 1.00 91.12 83 GLY A CA 1
ATOM 634 C C . GLY A 1 83 ? -8.120 -15.304 -11.085 1.00 91.12 83 GLY A C 1
ATOM 635 O O . GLY A 1 83 ? -9.014 -15.633 -10.308 1.00 91.12 83 GLY A O 1
ATOM 636 N N . TYR A 1 84 ? -7.574 -14.084 -11.068 1.00 94.75 84 TYR A N 1
ATOM 637 C CA . TYR A 1 84 ? -8.166 -12.979 -10.319 1.00 94.75 84 TYR A CA 1
ATOM 638 C C . TYR A 1 84 ? -9.507 -12.570 -10.939 1.00 94.75 84 TYR A C 1
ATOM 640 O O . TYR A 1 84 ? -9.621 -12.504 -12.163 1.00 94.75 84 TYR A O 1
ATOM 648 N N . LYS A 1 85 ? -10.515 -12.340 -10.093 1.00 94.00 85 LYS A N 1
ATOM 649 C CA . LYS A 1 85 ? -11.897 -12.057 -10.511 1.00 94.00 85 LYS A CA 1
ATOM 650 C C . LYS A 1 85 ? -12.394 -10.658 -10.150 1.00 94.00 85 LYS A C 1
ATOM 652 O O . LYS A 1 85 ? -13.512 -10.331 -10.518 1.00 94.00 85 LYS A O 1
ATOM 657 N N . GLY A 1 86 ? -11.592 -9.866 -9.438 1.00 94.56 86 GLY A N 1
ATOM 658 C CA . GLY A 1 86 ? -11.982 -8.493 -9.140 1.00 94.56 86 GLY A CA 1
ATOM 659 C C . GLY A 1 86 ? -12.042 -7.645 -10.402 1.00 94.56 86 GLY A C 1
ATOM 660 O O . GLY A 1 86 ? -11.402 -7.961 -11.412 1.00 94.56 86 GLY A O 1
ATOM 661 N N . ASP A 1 87 ? -12.824 -6.581 -10.322 1.00 95.38 87 ASP A N 1
ATOM 662 C CA . ASP A 1 87 ? -13.035 -5.629 -11.400 1.00 95.38 87 ASP A CA 1
ATOM 663 C C . ASP A 1 87 ? -12.656 -4.225 -10.913 1.00 95.38 87 ASP A C 1
ATOM 665 O O . ASP A 1 87 ? -13.291 -3.732 -9.980 1.00 95.38 87 ASP A O 1
ATOM 669 N N . PRO A 1 88 ? -11.637 -3.572 -11.499 1.00 96.12 88 PRO A N 1
ATOM 670 C CA . PRO A 1 88 ? -10.829 -4.045 -12.625 1.00 96.12 88 PRO A CA 1
ATOM 671 C C . PRO A 1 88 ? -9.854 -5.193 -12.293 1.00 96.12 88 PRO A C 1
ATOM 673 O O . PRO A 1 88 ? -9.374 -5.294 -11.163 1.00 96.12 88 PRO A O 1
ATOM 676 N N . PRO A 1 89 ? -9.478 -6.028 -13.285 1.00 95.44 89 PRO A N 1
ATOM 677 C CA . PRO A 1 89 ? -8.625 -7.197 -13.057 1.00 95.44 89 PRO A CA 1
ATOM 678 C C . PRO A 1 89 ? -7.121 -6.886 -13.039 1.00 95.44 89 PRO A C 1
ATOM 680 O O . PRO A 1 89 ? -6.312 -7.781 -12.766 1.00 95.44 89 PRO A O 1
ATOM 683 N N . GLY A 1 90 ? -6.732 -5.667 -13.423 1.00 96.56 90 GLY A N 1
ATOM 684 C CA . GLY A 1 90 ? -5.341 -5.245 -13.473 1.00 96.56 90 GLY A CA 1
ATOM 685 C C . GLY A 1 90 ? -4.756 -5.039 -12.082 1.00 96.56 90 GLY A C 1
ATOM 686 O O . GLY A 1 90 ? -5.470 -4.860 -11.099 1.00 96.56 90 GLY A O 1
ATOM 687 N N . TRP A 1 91 ? -3.432 -5.091 -12.030 1.00 97.69 91 TRP A N 1
ATOM 688 C CA . TRP A 1 91 ? -2.629 -4.834 -10.846 1.00 97.69 91 TRP A CA 1
ATOM 689 C C . TRP A 1 91 ? -1.470 -3.921 -11.223 1.00 97.69 91 TRP A C 1
ATOM 691 O O . TRP A 1 91 ? -0.951 -4.023 -12.339 1.00 97.69 91 TRP A O 1
ATOM 701 N N . VAL A 1 92 ? -1.017 -3.098 -10.285 1.00 97.88 92 VAL A N 1
ATOM 702 C CA . VAL A 1 92 ? 0.270 -2.399 -10.392 1.00 97.88 92 VAL A CA 1
ATOM 703 C C . VAL A 1 92 ? 1.180 -2.850 -9.256 1.00 97.88 92 VAL A C 1
ATOM 705 O O . VAL A 1 92 ? 0.729 -3.136 -8.148 1.00 97.88 92 VAL A O 1
ATOM 708 N N . LEU A 1 93 ? 2.464 -3.023 -9.545 1.00 98.50 93 LEU A N 1
ATOM 709 C CA . LEU A 1 93 ? 3.475 -3.375 -8.554 1.00 98.50 93 LEU A CA 1
ATOM 710 C C . LEU A 1 93 ? 4.491 -2.244 -8.504 1.00 98.50 93 LEU A C 1
ATOM 712 O O . LEU A 1 93 ? 5.063 -1.905 -9.540 1.00 98.50 93 LEU A O 1
ATOM 716 N N . GLU A 1 94 ? 4.728 -1.701 -7.316 1.00 97.56 94 GLU A N 1
ATOM 717 C CA . GLU A 1 94 ? 5.470 -0.447 -7.169 1.00 97.56 94 GLU A CA 1
ATOM 718 C C . GLU A 1 94 ? 6.598 -0.619 -6.153 1.00 97.56 94 GLU A C 1
ATOM 720 O O . GLU A 1 94 ? 6.388 -0.523 -4.935 1.00 97.56 94 GLU A O 1
ATOM 725 N N . PRO A 1 95 ? 7.814 -0.964 -6.615 1.00 96.81 95 PRO A N 1
ATOM 726 C CA . PRO A 1 95 ? 8.989 -0.891 -5.773 1.00 96.81 95 PRO A CA 1
ATOM 727 C C . PRO A 1 95 ? 9.396 0.576 -5.615 1.00 96.81 95 PRO A C 1
ATOM 729 O O . PRO A 1 95 ? 9.401 1.351 -6.568 1.00 96.81 95 PRO A O 1
ATOM 732 N N . MET A 1 96 ? 9.733 0.946 -4.385 1.00 95.25 96 MET A N 1
ATOM 733 C CA . MET A 1 96 ? 9.878 2.344 -3.990 1.00 95.25 96 MET A CA 1
ATOM 734 C C . MET A 1 96 ? 11.310 2.847 -4.081 1.00 95.25 96 MET A C 1
ATOM 736 O O . MET A 1 96 ? 12.253 2.062 -4.125 1.00 95.25 96 MET A O 1
ATOM 740 N N . ASN A 1 97 ? 11.461 4.171 -4.095 1.00 94.75 97 ASN A N 1
ATOM 741 C CA . ASN A 1 97 ? 12.745 4.870 -4.028 1.00 94.75 97 ASN A CA 1
ATOM 742 C C . ASN A 1 97 ? 13.751 4.518 -5.147 1.00 94.75 97 ASN A C 1
ATOM 744 O O . ASN A 1 97 ? 14.952 4.745 -5.013 1.00 94.75 97 ASN A O 1
ATOM 748 N N . LEU A 1 98 ? 13.281 4.044 -6.304 1.00 96.00 98 LEU A N 1
ATOM 749 C CA . LEU A 1 98 ? 14.114 3.647 -7.451 1.00 96.00 98 LEU A CA 1
ATOM 750 C C . LEU A 1 98 ? 14.895 4.808 -8.073 1.00 96.00 98 LEU A C 1
ATOM 752 O O . LEU A 1 98 ? 15.912 4.605 -8.737 1.00 96.00 98 LEU A O 1
ATOM 756 N N . CYS A 1 99 ? 14.414 6.039 -7.897 1.00 93.25 99 CYS A N 1
ATOM 757 C CA . CYS A 1 99 ? 15.126 7.223 -8.365 1.00 93.25 99 CYS A CA 1
ATOM 758 C C . CYS A 1 99 ? 16.370 7.546 -7.515 1.00 93.25 99 CYS A C 1
ATOM 760 O O . CYS A 1 99 ? 17.222 8.315 -7.967 1.00 93.25 99 CYS A O 1
ATOM 762 N N . LEU A 1 100 ? 16.483 6.944 -6.325 1.00 93.75 100 LEU A N 1
ATOM 763 C CA . LEU A 1 100 ? 17.577 7.119 -5.367 1.00 93.75 100 LEU A CA 1
ATOM 764 C C . LEU A 1 100 ? 18.402 5.846 -5.173 1.00 93.75 100 LEU A C 1
ATOM 766 O O . LEU A 1 100 ? 19.587 5.941 -4.874 1.00 93.75 100 LEU A O 1
ATOM 770 N N . GLU A 1 101 ? 17.800 4.674 -5.362 1.00 95.62 101 GLU A N 1
ATOM 771 C CA . GLU A 1 101 ? 18.427 3.387 -5.073 1.00 95.62 101 GLU A CA 1
ATOM 772 C C . GLU A 1 101 ? 18.928 2.692 -6.356 1.00 95.62 101 GLU A C 1
ATOM 774 O O . GLU A 1 101 ? 18.267 2.723 -7.405 1.00 95.62 101 GLU A O 1
ATOM 779 N N . PRO A 1 102 ? 20.113 2.052 -6.327 1.00 96.31 102 PRO A N 1
ATOM 780 C CA . PRO A 1 102 ? 20.586 1.235 -7.435 1.00 96.31 102 PRO A CA 1
ATOM 781 C C . PRO A 1 102 ? 19.783 -0.064 -7.554 1.00 96.31 102 PRO A C 1
ATOM 783 O O . PRO A 1 102 ? 19.374 -0.653 -6.556 1.00 96.31 102 PRO A O 1
ATOM 786 N N . LEU A 1 103 ? 19.643 -0.578 -8.781 1.00 95.19 103 LEU A N 1
ATOM 787 C CA . LEU A 1 103 ? 19.176 -1.950 -9.002 1.00 95.19 103 LEU A CA 1
ATOM 788 C C . LEU A 1 103 ? 20.028 -2.924 -8.158 1.00 95.19 103 LEU A C 1
ATOM 790 O O . LEU A 1 103 ? 21.258 -2.810 -8.201 1.00 95.19 103 LEU A O 1
ATOM 794 N N . PRO A 1 104 ? 19.440 -3.885 -7.414 1.00 91.44 104 PRO A N 1
ATOM 795 C CA . PRO A 1 104 ? 20.207 -4.813 -6.588 1.00 91.44 104 PRO A CA 1
ATOM 796 C C . PRO A 1 104 ? 21.369 -5.469 -7.348 1.00 91.44 104 PRO A C 1
ATOM 798 O O . PRO A 1 104 ? 21.202 -6.013 -8.439 1.00 91.44 104 PRO A O 1
ATOM 801 N N . GLY A 1 105 ? 22.571 -5.389 -6.770 1.00 89.12 105 GLY A N 1
ATOM 802 C CA . GLY A 1 105 ? 23.821 -5.833 -7.403 1.00 89.12 105 GLY A CA 1
ATOM 803 C C . GLY A 1 105 ? 24.561 -4.750 -8.203 1.00 89.12 105 GLY A C 1
ATOM 804 O O . GLY A 1 105 ? 25.671 -4.998 -8.675 1.00 89.12 105 GLY A O 1
ATOM 805 N N . LYS A 1 106 ? 23.994 -3.546 -8.335 1.00 93.94 106 LYS A N 1
ATOM 806 C CA . LYS A 1 106 ? 24.671 -2.346 -8.846 1.00 93.94 106 LYS A CA 1
ATOM 807 C C . LYS A 1 106 ? 25.090 -1.441 -7.688 1.00 93.94 106 LYS A C 1
ATOM 809 O O . LYS A 1 106 ? 24.500 -1.469 -6.615 1.00 93.94 106 LYS A O 1
ATOM 814 N N . SER A 1 107 ? 26.117 -0.626 -7.915 1.00 92.50 107 SER A N 1
ATOM 815 C CA . SER A 1 107 ? 26.651 0.308 -6.915 1.00 92.50 107 SER A CA 1
ATOM 816 C C . SER A 1 107 ? 26.176 1.751 -7.091 1.00 92.50 107 SER A C 1
ATOM 818 O O . SER A 1 107 ? 26.413 2.570 -6.209 1.00 92.50 107 SER A O 1
ATOM 820 N N . THR A 1 108 ? 25.548 2.086 -8.221 1.00 95.00 108 THR A N 1
ATOM 821 C CA . THR A 1 108 ? 25.151 3.462 -8.556 1.00 95.00 108 THR A CA 1
ATOM 822 C C . THR A 1 108 ? 23.716 3.511 -9.077 1.00 95.00 108 THR A C 1
ATOM 824 O O . THR A 1 108 ? 23.397 2.722 -9.974 1.00 95.00 108 THR A O 1
ATOM 827 N N . PRO A 1 109 ? 22.868 4.430 -8.580 1.00 94.56 109 PRO A N 1
ATOM 828 C CA . PRO A 1 109 ? 21.514 4.620 -9.092 1.00 94.56 109 PRO A CA 1
ATOM 829 C C . PRO A 1 109 ? 21.516 4.967 -10.581 1.00 94.56 109 PRO A C 1
ATOM 831 O O . PRO A 1 109 ? 22.280 5.818 -11.039 1.00 94.56 109 PRO A O 1
ATOM 834 N N . SER A 1 110 ? 20.662 4.294 -11.349 1.00 96.44 110 SER A N 1
ATOM 835 C CA . SER A 1 110 ? 20.549 4.477 -12.796 1.00 96.44 110 SER A CA 1
ATOM 836 C C . SER A 1 110 ? 19.117 4.198 -13.227 1.00 96.44 110 SER A C 1
ATOM 838 O O . SER A 1 110 ? 18.659 3.057 -13.190 1.00 96.44 110 SER A O 1
ATOM 840 N N . LYS A 1 111 ? 18.414 5.236 -13.698 1.00 95.81 111 LYS A N 1
ATOM 841 C CA . LYS A 1 111 ? 17.070 5.076 -14.278 1.00 95.81 111 LYS A CA 1
ATOM 842 C C . LYS A 1 111 ? 17.076 4.107 -15.456 1.00 95.81 111 LYS A C 1
ATOM 844 O O . LYS A 1 111 ? 16.163 3.309 -15.594 1.00 95.81 111 LYS A O 1
ATOM 849 N N . LYS A 1 112 ? 18.138 4.135 -16.266 1.00 97.25 112 LYS A N 1
ATOM 850 C CA . LYS A 1 112 ? 18.288 3.238 -17.413 1.00 97.25 112 LYS A CA 1
ATOM 851 C C . LYS A 1 112 ? 18.401 1.773 -16.987 1.00 97.25 112 LYS A C 1
ATOM 853 O O . LYS A 1 112 ? 17.884 0.910 -17.689 1.00 97.25 112 LYS A O 1
ATOM 858 N N . ASP A 1 113 ? 19.070 1.489 -15.869 1.00 97.94 113 ASP A N 1
ATOM 859 C CA . ASP A 1 113 ? 19.205 0.118 -15.358 1.00 97.94 113 ASP A CA 1
ATOM 860 C C . ASP A 1 113 ? 17.841 -0.406 -14.892 1.00 97.94 113 ASP A C 1
ATOM 862 O O . ASP A 1 113 ? 17.488 -1.538 -15.209 1.00 97.94 113 ASP A O 1
ATOM 866 N N . TRP A 1 114 ? 17.051 0.434 -14.217 1.00 97.94 114 TRP A N 1
ATOM 867 C CA . TRP A 1 114 ? 15.675 0.118 -13.823 1.00 97.94 114 TRP A CA 1
ATOM 868 C C . TRP A 1 114 ? 14.724 -0.046 -15.008 1.00 97.94 114 TRP A C 1
ATOM 870 O O . TRP A 1 114 ? 13.952 -0.997 -15.037 1.00 97.94 114 TRP A O 1
ATOM 880 N N . GLU A 1 115 ? 14.801 0.838 -16.004 1.00 98.00 115 GLU A N 1
ATOM 881 C CA . GLU A 1 115 ? 13.995 0.733 -17.225 1.00 98.00 115 GLU A CA 1
ATOM 882 C C . GLU A 1 115 ? 14.352 -0.539 -18.007 1.00 98.00 115 GLU A C 1
ATOM 884 O O . GLU A 1 115 ? 13.456 -1.271 -18.408 1.00 98.00 115 GLU A O 1
ATOM 889 N N . SER A 1 116 ? 15.645 -0.874 -18.125 1.00 98.12 116 SER A N 1
ATOM 890 C CA . SER A 1 116 ? 16.082 -2.128 -18.767 1.00 98.12 116 SER A CA 1
ATOM 891 C C . SER A 1 116 ? 15.611 -3.358 -17.983 1.00 98.12 116 SER A C 1
ATOM 893 O O . SER A 1 116 ? 15.225 -4.363 -18.570 1.00 98.12 116 SER A O 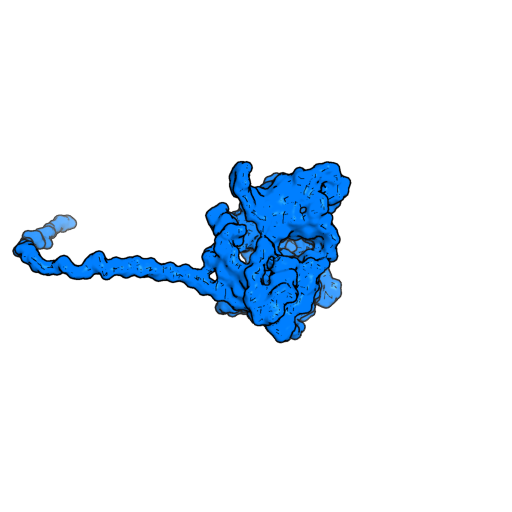1
ATOM 895 N N . PHE A 1 117 ? 15.612 -3.278 -16.650 1.00 97.75 117 PHE A N 1
ATOM 896 C CA . PHE A 1 117 ? 15.045 -4.317 -15.794 1.00 97.75 117 PHE A CA 1
ATOM 897 C C . PHE A 1 117 ? 13.534 -4.479 -16.019 1.00 97.75 117 PHE A C 1
ATOM 899 O O . PHE A 1 117 ? 13.051 -5.605 -16.096 1.00 97.75 117 PHE A O 1
ATOM 906 N N . GLY A 1 118 ? 12.789 -3.380 -16.169 1.00 97.69 118 GLY A N 1
ATOM 907 C CA . GLY A 1 118 ? 11.373 -3.411 -16.541 1.00 97.69 118 GLY A CA 1
ATOM 908 C C . GLY A 1 118 ? 11.136 -4.056 -17.912 1.00 97.69 118 GLY A C 1
ATOM 909 O O . GLY A 1 118 ? 10.246 -4.901 -18.039 1.00 97.69 118 GLY A O 1
ATOM 910 N N . ASP A 1 119 ? 11.956 -3.711 -18.909 1.00 98.25 119 ASP A N 1
ATOM 911 C CA . ASP A 1 119 ? 11.901 -4.293 -20.256 1.00 98.25 119 ASP A CA 1
ATOM 912 C C . ASP A 1 119 ? 12.111 -5.818 -20.205 1.00 98.25 119 ASP A C 1
ATOM 914 O O . ASP A 1 119 ? 11.342 -6.571 -20.807 1.00 98.25 119 ASP A O 1
ATOM 918 N N . ASP A 1 120 ? 13.095 -6.284 -19.425 1.00 97.19 120 ASP A N 1
ATOM 919 C CA . ASP A 1 120 ? 13.406 -7.709 -19.232 1.00 97.19 120 ASP A CA 1
ATOM 920 C C . ASP A 1 120 ? 12.271 -8.491 -18.544 1.00 97.19 120 ASP A C 1
ATOM 922 O O . ASP A 1 120 ? 12.160 -9.712 -18.699 1.00 97.19 120 ASP A O 1
ATOM 926 N N . LEU A 1 121 ? 11.425 -7.809 -17.767 1.00 97.88 121 LEU A N 1
ATOM 927 C CA . LEU A 1 121 ? 10.269 -8.412 -17.109 1.00 97.88 121 LEU A CA 1
ATOM 928 C C . LEU A 1 121 ? 9.031 -8.467 -18.004 1.00 97.88 121 LEU A C 1
ATOM 930 O O . LEU A 1 121 ? 8.112 -9.225 -17.696 1.00 97.88 121 LEU A O 1
ATOM 934 N N . LYS A 1 122 ? 8.958 -7.697 -19.093 1.00 97.81 122 LYS A N 1
ATOM 935 C CA . LYS A 1 122 ? 7.749 -7.616 -19.921 1.00 97.81 122 LYS A CA 1
ATOM 936 C C . LYS A 1 122 ? 7.346 -8.992 -20.470 1.00 97.81 122 LYS A C 1
ATOM 938 O O . LYS A 1 122 ? 8.108 -9.665 -21.157 1.00 97.81 122 LYS A O 1
ATOM 943 N N . GLY A 1 123 ? 6.113 -9.412 -20.182 1.00 97.44 123 GLY A N 1
ATOM 944 C CA . GLY A 1 123 ? 5.570 -10.727 -20.540 1.00 97.44 123 GLY A CA 1
ATOM 945 C C . GLY A 1 123 ? 6.058 -11.883 -19.657 1.00 97.44 123 GLY A C 1
ATOM 946 O O . GLY A 1 123 ? 5.615 -13.021 -19.837 1.00 97.44 123 GLY A O 1
ATOM 947 N N . ALA A 1 124 ? 6.951 -11.627 -18.697 1.00 97.88 124 ALA A N 1
ATOM 948 C CA . ALA A 1 124 ? 7.451 -12.643 -17.787 1.00 97.88 124 ALA A CA 1
ATOM 949 C C . ALA A 1 124 ? 6.393 -13.017 -16.745 1.00 97.88 124 ALA A C 1
ATOM 951 O O . ALA A 1 124 ? 5.643 -12.178 -16.237 1.00 97.88 124 ALA A O 1
ATOM 952 N N . LYS A 1 125 ? 6.378 -14.304 -16.388 1.00 98.00 125 LYS A N 1
ATOM 953 C CA . LYS A 1 125 ? 5.612 -14.820 -15.253 1.00 98.00 125 LYS A CA 1
ATOM 954 C C . LYS A 1 125 ? 6.517 -14.862 -14.038 1.00 98.00 125 LYS A C 1
ATOM 956 O O . LYS A 1 125 ? 7.502 -15.601 -14.026 1.00 98.00 125 LYS A O 1
ATOM 961 N N . ILE A 1 126 ? 6.170 -14.084 -13.029 1.00 98.12 126 ILE A N 1
ATOM 962 C CA . ILE A 1 126 ? 7.002 -13.875 -11.851 1.00 98.12 126 ILE A CA 1
ATOM 963 C C . ILE A 1 126 ? 6.197 -14.095 -10.580 1.00 98.12 126 ILE A C 1
ATOM 965 O O . ILE A 1 126 ? 4.964 -14.015 -10.571 1.00 98.12 126 ILE A O 1
ATOM 969 N N . ARG A 1 127 ? 6.915 -14.365 -9.492 1.00 98.44 127 ARG A N 1
ATOM 970 C CA . ARG A 1 127 ? 6.344 -14.340 -8.150 1.00 98.44 127 ARG A CA 1
ATOM 971 C C . ARG A 1 127 ? 6.754 -13.043 -7.478 1.00 98.44 127 ARG A C 1
ATOM 973 O O . ARG A 1 127 ? 7.934 -12.710 -7.462 1.00 98.44 127 ARG A O 1
ATOM 980 N N . VAL A 1 128 ? 5.794 -12.342 -6.904 1.00 98.56 128 VAL A N 1
ATOM 981 C CA . VAL A 1 128 ? 6.006 -11.065 -6.225 1.00 98.56 128 VAL A CA 1
ATOM 982 C C . VAL A 1 128 ? 5.441 -11.103 -4.821 1.00 98.56 128 VAL A C 1
ATOM 984 O O . VAL A 1 128 ? 4.547 -11.897 -4.532 1.00 98.56 128 VAL A O 1
ATOM 987 N N . GLU A 1 129 ? 5.974 -10.255 -3.956 1.00 98.56 129 GLU A N 1
ATOM 988 C CA . GLU A 1 129 ? 5.463 -10.013 -2.617 1.00 98.56 129 GLU A CA 1
ATOM 989 C C . GLU A 1 129 ? 5.436 -8.513 -2.342 1.00 98.56 129 GLU A C 1
ATOM 991 O O . GLU A 1 129 ? 6.339 -7.789 -2.758 1.00 98.56 129 GLU A O 1
ATOM 996 N N . GLY A 1 130 ? 4.401 -8.046 -1.654 1.00 98.31 130 GLY A N 1
ATOM 997 C CA . GLY A 1 130 ? 4.262 -6.648 -1.268 1.00 98.31 130 GLY A CA 1
ATOM 998 C C . GLY A 1 130 ? 3.041 -6.427 -0.392 1.00 98.31 130 GLY A C 1
ATOM 999 O O . GLY A 1 130 ? 2.325 -7.378 -0.062 1.00 98.31 130 GLY A O 1
ATOM 1000 N N . VAL A 1 131 ? 2.807 -5.176 -0.007 1.00 98.38 131 VAL A N 1
ATOM 1001 C CA . VAL A 1 131 ? 1.610 -4.805 0.756 1.00 98.38 131 VAL A CA 1
ATOM 1002 C C . VAL A 1 131 ? 0.435 -4.652 -0.212 1.00 98.38 131 VAL A C 1
ATOM 1004 O O . VAL A 1 131 ? 0.543 -3.850 -1.138 1.00 98.38 131 VAL A O 1
ATOM 1007 N N . PRO A 1 132 ? -0.675 -5.397 -0.041 1.00 97.56 132 PRO A N 1
ATOM 1008 C CA . PRO A 1 132 ? -1.866 -5.185 -0.849 1.00 97.56 132 PRO A CA 1
ATOM 1009 C C . PRO A 1 132 ? -2.453 -3.815 -0.509 1.00 97.56 132 PRO A C 1
ATOM 1011 O O . PRO A 1 132 ? -2.899 -3.581 0.618 1.00 97.56 132 PRO A O 1
ATOM 1014 N N . ARG A 1 133 ? -2.446 -2.921 -1.490 1.00 97.62 133 ARG A N 1
ATOM 1015 C CA . ARG A 1 133 ? -3.061 -1.604 -1.402 1.00 97.62 133 ARG A CA 1
ATOM 1016 C C . ARG A 1 133 ? -4.350 -1.624 -2.210 1.00 97.62 133 ARG A C 1
ATOM 1018 O O . ARG A 1 133 ? -4.349 -2.021 -3.372 1.00 97.62 133 ARG A O 1
ATOM 1025 N N . ILE A 1 134 ? -5.444 -1.229 -1.569 1.00 97.06 134 ILE A N 1
ATOM 1026 C CA . ILE A 1 134 ? -6.768 -1.126 -2.186 1.00 97.06 134 ILE A CA 1
ATOM 1027 C C . ILE A 1 134 ? -7.057 0.361 -2.348 1.00 97.06 134 ILE A C 1
ATOM 1029 O O . ILE A 1 134 ? -7.350 1.034 -1.358 1.00 97.06 134 ILE A O 1
ATOM 1033 N N . TRP A 1 135 ? -6.929 0.883 -3.564 1.00 94.19 135 TRP A N 1
ATOM 1034 C CA . TRP A 1 135 ? -7.092 2.308 -3.836 1.00 94.19 135 TRP A CA 1
ATOM 1035 C C . TRP A 1 135 ? -7.580 2.540 -5.275 1.00 94.19 135 TRP A C 1
ATOM 1037 O O . TRP A 1 135 ? -6.917 2.115 -6.219 1.00 94.19 135 TRP A O 1
ATOM 1047 N N . PRO A 1 136 ? -8.742 3.184 -5.487 1.00 89.19 136 PRO A N 1
ATOM 1048 C CA . PRO A 1 136 ? -9.349 3.291 -6.813 1.00 89.19 136 PRO A CA 1
ATOM 1049 C C . PRO A 1 136 ? -8.801 4.486 -7.616 1.00 89.19 136 PRO A C 1
ATOM 1051 O O . PRO A 1 136 ? -9.563 5.361 -8.030 1.00 89.19 136 PRO A O 1
ATOM 1054 N N . GLU A 1 137 ? -7.483 4.555 -7.831 1.00 78.44 137 GLU A N 1
ATOM 1055 C CA . GLU A 1 137 ? -6.864 5.665 -8.575 1.00 78.44 137 GLU A CA 1
ATOM 1056 C C . GLU A 1 137 ? -7.188 5.607 -10.076 1.00 78.44 137 GLU A C 1
ATOM 1058 O O . GLU A 1 137 ? -7.607 6.603 -10.668 1.00 78.44 137 GLU A O 1
ATOM 1063 N N . HIS A 1 138 ? -7.069 4.421 -10.682 1.00 83.62 138 HIS A N 1
ATOM 1064 C CA . HIS A 1 138 ? -7.190 4.229 -12.128 1.00 83.62 138 HIS A CA 1
ATOM 1065 C C . HIS A 1 138 ? -8.176 3.110 -12.486 1.00 83.62 138 HIS A C 1
ATOM 1067 O O . HIS A 1 138 ? -7.803 2.073 -13.033 1.00 83.62 138 HIS A O 1
ATOM 1073 N N . LEU A 1 139 ? -9.471 3.332 -12.234 1.00 88.00 139 LEU A N 1
ATOM 1074 C CA . LEU A 1 139 ? -10.508 2.343 -12.567 1.00 88.00 139 LEU A CA 1
ATOM 1075 C C . LEU A 1 139 ? -10.752 2.183 -14.081 1.00 88.00 139 LEU A C 1
ATOM 1077 O O . LEU A 1 139 ? -11.185 1.122 -14.528 1.00 88.00 139 LEU A O 1
ATOM 1081 N N . VAL A 1 140 ? -10.478 3.218 -14.885 1.00 85.56 140 VAL A N 1
ATOM 1082 C CA . VAL A 1 140 ? -10.674 3.221 -16.347 1.00 85.56 140 VAL A CA 1
ATOM 1083 C C . VAL A 1 140 ? -9.574 4.008 -17.070 1.00 85.56 140 VAL A C 1
ATOM 1085 O O . VAL A 1 140 ? -9.015 4.952 -16.520 1.00 85.56 140 VAL A O 1
ATOM 1088 N N . GLY A 1 141 ? -9.314 3.668 -18.339 1.00 83.69 141 GLY A N 1
ATOM 1089 C CA . GLY A 1 141 ? -8.388 4.404 -19.214 1.00 83.69 141 GLY A CA 1
ATOM 1090 C C . GLY A 1 141 ? -6.907 4.018 -19.102 1.00 83.69 141 GLY A C 1
ATOM 1091 O O . GLY A 1 141 ? -6.065 4.727 -19.648 1.00 83.69 141 GLY A O 1
ATOM 1092 N N . GLY A 1 142 ? -6.589 2.917 -18.421 1.00 84.69 142 GLY A N 1
ATOM 1093 C CA . GLY A 1 142 ? -5.230 2.419 -18.220 1.00 84.69 142 GLY A CA 1
ATOM 1094 C C . GLY A 1 142 ? -4.553 1.841 -19.472 1.00 84.69 142 GLY A C 1
ATOM 1095 O O . GLY A 1 142 ? -5.181 1.601 -20.506 1.00 84.69 142 GLY A O 1
ATOM 1096 N N . GLY A 1 143 ? -3.247 1.591 -19.355 1.00 91.81 143 GLY A N 1
ATOM 1097 C CA . GLY A 1 143 ? -2.384 0.995 -20.386 1.00 91.81 143 GLY A CA 1
ATOM 1098 C C . GLY A 1 143 ? -1.458 -0.090 -19.824 1.00 91.81 143 GLY A C 1
ATOM 1099 O O . GLY A 1 143 ? -1.552 -0.430 -18.654 1.00 91.81 143 GLY A O 1
ATOM 1100 N N . ASP A 1 144 ? -0.540 -0.631 -20.631 1.00 93.81 144 ASP A N 1
ATOM 1101 C CA . ASP A 1 144 ? 0.299 -1.784 -20.235 1.00 93.81 144 ASP A CA 1
ATOM 1102 C C . ASP A 1 144 ? 1.061 -1.581 -18.916 1.00 93.81 144 ASP A C 1
ATOM 1104 O O . ASP A 1 144 ? 1.171 -2.506 -18.119 1.00 93.81 144 ASP A O 1
ATOM 1108 N N . SER A 1 145 ? 1.600 -0.383 -18.680 1.00 95.12 145 SER A N 1
ATOM 1109 C CA . SER A 1 145 ? 2.355 -0.062 -17.464 1.00 95.12 145 SER A CA 1
ATOM 1110 C C . SER A 1 145 ? 1.478 0.269 -16.263 1.00 95.12 145 SER A C 1
ATOM 1112 O O . SER A 1 145 ? 1.967 0.273 -15.145 1.00 95.12 145 SER A O 1
ATOM 1114 N N . ASN A 1 146 ? 0.216 0.612 -16.499 1.00 94.19 146 ASN A N 1
ATOM 1115 C CA . ASN A 1 146 ? -0.727 1.070 -15.492 1.00 94.19 146 ASN A CA 1
ATOM 1116 C C . ASN A 1 146 ? -2.140 0.667 -15.946 1.00 94.19 146 ASN A C 1
ATOM 1118 O O . ASN A 1 146 ? -2.872 1.509 -16.482 1.00 94.19 146 ASN A O 1
ATOM 1122 N N . PRO A 1 147 ? -2.475 -0.637 -15.905 1.00 95.44 147 PRO A N 1
ATOM 1123 C CA . PRO A 1 147 ? -3.763 -1.124 -16.382 1.00 95.44 147 PRO A CA 1
ATOM 1124 C C . PRO A 1 147 ? -4.885 -0.564 -15.509 1.00 95.44 147 PRO A C 1
ATOM 1126 O O . PRO A 1 147 ? -4.633 -0.052 -14.422 1.00 95.44 147 PRO A O 1
ATOM 1129 N N . ASN A 1 148 ? -6.137 -0.706 -15.946 1.00 95.62 148 ASN A N 1
ATOM 1130 C CA . ASN A 1 148 ? -7.254 -0.450 -15.041 1.00 95.62 148 ASN A CA 1
ATOM 1131 C C . ASN A 1 148 ? -7.093 -1.339 -13.804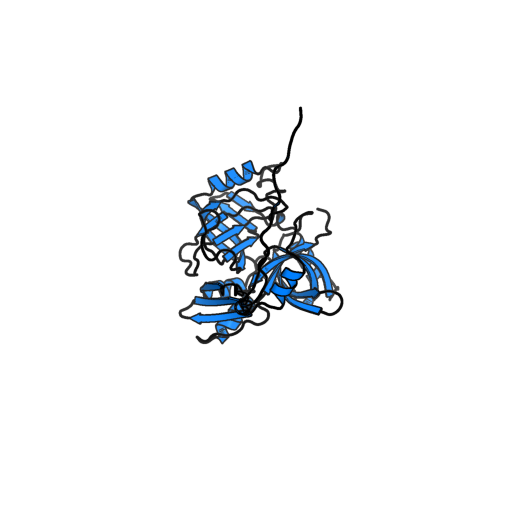 1.00 95.62 148 ASN A C 1
ATOM 1133 O O . ASN A 1 148 ? -6.985 -2.562 -13.948 1.00 95.62 148 ASN A O 1
ATOM 1137 N N . HIS A 1 149 ? -7.082 -0.742 -12.620 1.00 95.19 149 HIS A N 1
ATOM 1138 C CA . HIS A 1 149 ? -6.876 -1.451 -11.367 1.00 95.19 149 HIS A CA 1
ATOM 1139 C C . HIS A 1 149 ? -7.539 -0.698 -10.212 1.00 95.19 149 HIS A C 1
ATOM 1141 O O . HIS A 1 149 ? -7.685 0.523 -10.233 1.00 95.19 149 HIS A O 1
ATOM 1147 N N . ALA A 1 150 ? -7.926 -1.457 -9.193 1.00 95.31 150 ALA A N 1
ATOM 1148 C CA . ALA A 1 150 ? -8.190 -0.938 -7.852 1.00 95.31 150 ALA A CA 1
ATOM 1149 C C . ALA A 1 150 ? -7.163 -1.456 -6.833 1.00 95.31 150 ALA A C 1
ATOM 1151 O O . ALA A 1 150 ? -7.248 -1.142 -5.645 1.00 95.31 150 ALA A O 1
ATOM 1152 N N . LEU A 1 151 ? -6.241 -2.311 -7.291 1.00 96.31 151 LEU A N 1
ATOM 1153 C CA . LEU A 1 151 ? -5.304 -3.040 -6.459 1.00 96.31 151 LEU A CA 1
ATOM 1154 C C . LEU A 1 151 ? -3.871 -2.865 -6.921 1.00 96.31 151 LEU A C 1
ATOM 1156 O O . LEU A 1 151 ? -3.556 -2.964 -8.109 1.00 96.31 151 LEU A O 1
ATOM 1160 N N . GLU A 1 152 ? -3.004 -2.727 -5.931 1.00 97.31 152 GLU A N 1
ATOM 1161 C CA . GLU A 1 152 ? -1.569 -2.635 -6.118 1.00 97.31 152 GLU A CA 1
ATOM 1162 C C . GLU A 1 152 ? -0.845 -3.517 -5.096 1.00 97.31 152 GLU A C 1
ATOM 1164 O O . GLU A 1 152 ? -1.368 -3.828 -4.019 1.00 97.31 152 GLU A O 1
ATOM 1169 N N . LEU A 1 153 ? 0.390 -3.905 -5.414 1.00 98.19 153 LEU A N 1
ATOM 1170 C CA . LEU A 1 153 ? 1.380 -4.241 -4.395 1.00 98.19 153 LEU A CA 1
ATOM 1171 C C . LEU A 1 153 ? 2.278 -3.027 -4.195 1.00 98.19 153 LEU A C 1
ATOM 1173 O O . LEU A 1 153 ? 3.272 -2.867 -4.907 1.00 98.19 153 LEU A O 1
ATOM 1177 N N . HIS A 1 154 ? 1.910 -2.192 -3.226 1.00 97.12 154 HIS A N 1
ATOM 1178 C CA . HIS A 1 154 ? 2.567 -0.920 -2.979 1.00 97.12 154 HIS A CA 1
ATOM 1179 C C . HIS A 1 154 ? 2.767 -0.701 -1.463 1.00 97.12 154 HIS A C 1
ATOM 1181 O O . HIS A 1 154 ? 1.804 -0.470 -0.731 1.00 97.12 154 HIS A O 1
ATOM 1187 N N . PRO A 1 155 ? 4.014 -0.788 -0.960 1.00 97.25 155 PRO A N 1
ATOM 1188 C CA . PRO A 1 155 ? 5.235 -1.078 -1.708 1.00 97.25 155 PRO A CA 1
ATOM 1189 C C . PRO A 1 155 ? 5.353 -2.558 -2.092 1.00 97.25 155 PRO A C 1
ATOM 1191 O O . PRO A 1 155 ? 4.956 -3.460 -1.342 1.00 97.25 155 PRO A O 1
ATOM 1194 N N . LEU A 1 156 ? 5.989 -2.801 -3.235 1.00 98.25 156 LEU A N 1
ATOM 1195 C CA . LEU A 1 156 ? 6.548 -4.099 -3.587 1.00 98.25 156 LEU A CA 1
ATOM 1196 C C . LEU A 1 156 ? 7.773 -4.365 -2.700 1.00 98.25 156 LEU A C 1
ATOM 1198 O O . LEU A 1 156 ? 8.691 -3.550 -2.638 1.00 98.25 156 LEU A O 1
ATOM 1202 N N . THR A 1 157 ? 7.802 -5.507 -2.014 1.00 98.06 157 THR A N 1
ATOM 1203 C CA . THR A 1 157 ? 8.883 -5.880 -1.086 1.00 98.06 157 THR A CA 1
ATOM 1204 C C . THR A 1 157 ? 9.856 -6.873 -1.699 1.00 98.06 157 THR A C 1
ATOM 1206 O O . THR A 1 157 ? 11.031 -6.878 -1.333 1.00 98.06 157 THR A O 1
ATOM 1209 N N . ARG A 1 158 ? 9.390 -7.712 -2.632 1.00 97.94 158 ARG A N 1
ATOM 1210 C CA . ARG A 1 158 ? 10.198 -8.774 -3.235 1.00 97.94 158 ARG A CA 1
ATOM 1211 C C . ARG A 1 158 ? 9.701 -9.159 -4.622 1.00 97.94 158 ARG A C 1
ATOM 1213 O O . ARG A 1 158 ? 8.499 -9.266 -4.857 1.00 97.94 158 ARG A O 1
ATOM 1220 N N . LEU A 1 159 ? 10.632 -9.464 -5.522 1.00 98.25 159 LEU A N 1
ATOM 1221 C CA . LEU A 1 159 ? 10.350 -9.982 -6.860 1.00 98.25 159 LEU A CA 1
ATOM 1222 C C . LEU A 1 159 ? 11.244 -11.177 -7.176 1.00 98.25 159 LEU A C 1
ATOM 1224 O O . LEU A 1 159 ? 12.458 -11.124 -7.005 1.00 98.25 159 LEU A O 1
ATOM 1228 N N . GLN A 1 160 ? 10.653 -12.257 -7.679 1.00 98.25 160 GLN A N 1
ATOM 1229 C CA . GLN A 1 160 ? 11.362 -13.453 -8.111 1.00 98.25 160 GLN A CA 1
ATOM 1230 C C . GLN A 1 160 ? 11.110 -13.737 -9.597 1.00 98.25 160 GLN A C 1
ATOM 1232 O O . GLN A 1 160 ? 9.985 -14.043 -10.001 1.00 98.25 160 GLN A O 1
ATOM 1237 N N . HIS A 1 161 ? 12.189 -13.711 -10.384 1.00 95.81 161 HIS A N 1
ATOM 1238 C CA . HIS A 1 161 ? 12.204 -14.037 -11.810 1.00 95.81 161 HIS A CA 1
ATOM 1239 C C . HIS A 1 161 ? 13.138 -15.234 -12.058 1.00 95.81 161 HIS A C 1
ATOM 1241 O O . HIS A 1 161 ? 14.367 -15.131 -11.996 1.00 95.81 161 HIS A O 1
ATOM 1247 N N . GLY A 1 162 ? 12.547 -16.412 -12.284 1.00 93.38 162 GLY A N 1
ATOM 1248 C CA . GLY A 1 162 ? 13.290 -17.672 -12.334 1.00 93.38 162 GLY A CA 1
ATOM 1249 C C . GLY A 1 162 ? 13.981 -17.973 -10.997 1.00 93.38 162 GLY A C 1
ATOM 1250 O O . GLY A 1 162 ? 13.328 -18.070 -9.955 1.00 93.38 162 GLY A O 1
ATOM 1251 N N . SER A 1 163 ? 15.306 -18.127 -11.029 1.00 93.94 163 SER A N 1
ATOM 1252 C CA . SER A 1 163 ? 16.141 -18.318 -9.834 1.00 93.94 163 SER A CA 1
ATOM 1253 C C . SER A 1 163 ? 16.591 -17.012 -9.175 1.00 93.94 163 SER A C 1
ATOM 1255 O O . SER A 1 163 ? 17.144 -17.061 -8.079 1.00 93.94 163 SER A O 1
ATOM 1257 N N . HIS A 1 164 ? 16.403 -15.862 -9.829 1.00 95.88 164 HIS A N 1
ATOM 1258 C CA . HIS A 1 164 ? 16.836 -14.572 -9.299 1.00 95.88 164 HIS A CA 1
ATOM 1259 C C . HIS A 1 164 ? 15.772 -13.992 -8.377 1.00 95.88 164 HIS A C 1
ATOM 1261 O O . HIS A 1 164 ? 14.579 -14.030 -8.686 1.00 95.88 164 HIS A O 1
ATOM 1267 N N . VAL A 1 165 ? 16.224 -13.451 -7.250 1.00 96.94 165 VAL A N 1
ATOM 1268 C CA . VAL A 1 165 ? 15.388 -12.801 -6.245 1.00 96.94 165 VAL A CA 1
ATOM 1269 C C . VAL A 1 165 ? 15.917 -11.389 -6.032 1.00 96.94 165 VAL A C 1
ATOM 1271 O O . VAL A 1 165 ? 17.107 -11.205 -5.781 1.00 96.94 165 VAL A O 1
ATOM 1274 N N . TYR A 1 166 ? 15.020 -10.419 -6.135 1.00 97.06 166 TYR A N 1
ATOM 1275 C CA . TYR A 1 166 ? 15.251 -9.010 -5.865 1.00 97.06 166 TYR A CA 1
ATOM 1276 C C . TYR A 1 166 ? 14.489 -8.651 -4.593 1.00 97.06 166 TYR A C 1
ATOM 1278 O O . TYR A 1 166 ? 13.284 -8.888 -4.506 1.00 97.06 166 TYR A O 1
ATOM 1286 N N . GLU A 1 167 ? 15.202 -8.116 -3.608 1.00 95.88 167 GLU A N 1
ATOM 1287 C CA . GLU A 1 167 ? 14.646 -7.676 -2.330 1.00 95.88 167 GLU A CA 1
ATOM 1288 C C . GLU A 1 167 ? 14.591 -6.147 -2.322 1.00 95.88 167 GLU A C 1
ATOM 1290 O O . GLU A 1 167 ? 15.591 -5.488 -2.607 1.00 95.88 167 GLU A O 1
ATOM 1295 N N . PHE A 1 168 ? 13.428 -5.594 -1.991 1.00 96.44 168 PHE A N 1
ATOM 1296 C CA . PHE A 1 168 ? 13.159 -4.153 -1.980 1.00 96.44 168 PHE A CA 1
ATOM 1297 C C . PHE A 1 168 ? 12.786 -3.636 -0.589 1.00 96.44 168 PHE A C 1
ATOM 1299 O O . PHE A 1 168 ? 12.531 -2.450 -0.422 1.00 96.44 168 PHE A O 1
ATOM 1306 N N . SER A 1 169 ? 12.766 -4.494 0.435 1.00 93.25 169 SER A N 1
ATOM 1307 C CA . SER A 1 169 ? 12.379 -4.098 1.797 1.00 93.25 169 SER A CA 1
ATOM 1308 C C . SER A 1 169 ? 13.204 -2.930 2.352 1.00 93.25 169 SER A C 1
ATOM 1310 O O . SER A 1 169 ? 12.662 -2.078 3.053 1.00 93.25 169 SER A O 1
ATOM 1312 N N . ASP A 1 170 ? 14.496 -2.851 2.017 1.00 92.88 170 ASP A N 1
ATOM 1313 C CA . ASP A 1 170 ? 15.353 -1.737 2.438 1.00 92.88 170 ASP A CA 1
ATOM 1314 C C . ASP A 1 170 ? 15.076 -0.441 1.656 1.00 92.88 170 ASP A C 1
ATOM 1316 O O . ASP A 1 170 ? 15.467 0.631 2.115 1.00 92.88 170 ASP A O 1
ATOM 1320 N N . PHE A 1 171 ? 14.364 -0.503 0.528 1.00 95.19 171 PHE A N 1
ATOM 1321 C CA . PHE A 1 171 ? 13.959 0.676 -0.243 1.00 95.19 171 PHE A CA 1
ATOM 1322 C C . PHE A 1 171 ? 12.688 1.318 0.318 1.00 95.19 171 PHE A C 1
ATOM 1324 O O . PHE A 1 171 ? 12.250 2.353 -0.164 1.00 95.19 171 PHE A O 1
ATOM 1331 N N . ILE A 1 172 ? 12.084 0.734 1.350 1.00 94.94 172 ILE A N 1
ATOM 1332 C CA . ILE A 1 172 ? 10.886 1.268 1.994 1.00 94.94 172 ILE A CA 1
ATOM 1333 C C . ILE A 1 172 ? 11.332 2.183 3.134 1.00 94.94 172 ILE A C 1
ATOM 1335 O O . ILE A 1 172 ? 11.613 1.730 4.248 1.00 94.94 172 ILE A O 1
ATOM 1339 N N . TYR A 1 173 ? 11.438 3.469 2.814 1.00 93.44 173 TYR A N 1
ATOM 1340 C CA . TYR A 1 173 ? 11.758 4.553 3.738 1.00 93.44 173 TYR A CA 1
ATOM 1341 C C . TYR A 1 173 ? 11.170 5.874 3.227 1.00 93.44 173 TYR A C 1
ATOM 1343 O O . TYR A 1 173 ? 10.712 5.946 2.085 1.00 93.44 173 TYR A O 1
ATOM 1351 N N . ALA A 1 174 ? 11.172 6.902 4.075 1.00 91.00 174 ALA A N 1
ATOM 1352 C CA . ALA A 1 174 ? 10.770 8.257 3.716 1.00 91.00 174 ALA A CA 1
ATOM 1353 C C . ALA A 1 174 ? 11.998 9.058 3.231 1.00 91.00 174 ALA A C 1
ATOM 1355 O O . ALA A 1 174 ? 12.779 9.508 4.068 1.00 91.00 174 ALA A O 1
ATOM 1356 N N . PRO A 1 175 ? 12.242 9.213 1.916 1.00 86.62 175 PRO A N 1
ATOM 1357 C CA . PRO A 1 175 ? 13.330 10.054 1.430 1.00 86.62 175 PRO A CA 1
ATOM 1358 C C . PRO A 1 175 ? 13.040 11.541 1.648 1.00 86.62 175 PRO A C 1
ATOM 1360 O O . PRO A 1 175 ? 11.890 11.989 1.664 1.00 86.62 175 PRO A O 1
ATOM 1363 N N . GLN A 1 176 ? 14.108 12.333 1.714 1.00 81.31 176 GLN A N 1
ATOM 1364 C CA . GLN A 1 176 ? 13.989 13.785 1.677 1.00 81.31 176 GLN A CA 1
ATOM 1365 C C . GLN A 1 176 ? 13.439 14.254 0.324 1.00 81.31 176 GLN A C 1
ATOM 1367 O O . GLN A 1 176 ? 13.876 13.800 -0.735 1.00 81.31 176 GLN A O 1
ATOM 1372 N N . GLY A 1 177 ? 12.518 15.218 0.362 1.00 74.00 177 GLY A N 1
ATOM 1373 C CA . GLY A 1 177 ? 12.020 15.902 -0.833 1.00 74.00 177 GLY A CA 1
ATOM 1374 C C . GLY A 1 177 ? 10.862 15.219 -1.564 1.00 74.00 177 GLY A C 1
ATOM 1375 O O . GLY A 1 177 ? 10.470 15.725 -2.612 1.00 74.00 177 GLY A O 1
ATOM 1376 N N . LEU A 1 178 ? 10.295 14.126 -1.033 1.00 75.88 178 LEU A N 1
ATOM 1377 C CA . LEU A 1 178 ? 8.982 13.659 -1.487 1.00 75.88 178 LEU A CA 1
ATOM 1378 C C . LEU A 1 178 ? 7.906 14.647 -1.031 1.00 75.88 178 LEU A C 1
ATOM 1380 O O . LEU A 1 178 ? 7.717 14.873 0.166 1.00 75.88 178 LEU A O 1
ATOM 1384 N N . GLU A 1 179 ? 7.200 15.232 -1.993 1.00 73.00 179 GLU A N 1
ATOM 1385 C CA . GLU A 1 179 ? 6.052 16.089 -1.717 1.00 73.00 179 GLU A CA 1
ATOM 1386 C C . GLU A 1 179 ? 4.804 15.217 -1.543 1.00 73.00 179 GLU A C 1
ATOM 1388 O O . GLU A 1 179 ? 4.389 14.507 -2.455 1.00 73.00 179 GLU A O 1
ATOM 1393 N N . GLY A 1 180 ? 4.205 15.260 -0.353 1.00 82.44 180 GLY A N 1
ATOM 1394 C CA . GLY A 1 180 ? 2.891 14.671 -0.116 1.00 82.44 180 GLY A CA 1
ATOM 1395 C C . GLY A 1 180 ? 1.760 15.587 -0.588 1.00 82.44 180 GLY A C 1
ATOM 1396 O O . GLY A 1 180 ? 1.948 16.774 -0.865 1.00 82.44 180 GLY A O 1
ATOM 1397 N N . ILE A 1 181 ? 0.542 15.054 -0.622 1.00 87.44 181 ILE A N 1
ATOM 1398 C CA . ILE A 1 181 ? -0.655 15.852 -0.886 1.00 87.44 181 ILE A CA 1
ATOM 1399 C C . ILE A 1 181 ? -0.887 16.908 0.203 1.00 87.44 181 ILE A C 1
ATOM 1401 O O . ILE A 1 181 ? -0.455 16.774 1.347 1.00 87.44 181 ILE A O 1
ATOM 1405 N N . SER A 1 182 ? -1.624 17.964 -0.149 1.00 88.06 182 SER A N 1
ATOM 1406 C CA . SER A 1 182 ? -1.902 19.071 0.773 1.00 88.06 182 SER A CA 1
ATOM 1407 C C . SER A 1 182 ? -2.673 18.630 2.024 1.00 88.06 182 SER A C 1
ATOM 1409 O O . SER A 1 182 ? -3.540 17.760 1.939 1.00 88.06 182 SER A O 1
ATOM 1411 N N . GLU A 1 183 ? -2.466 19.316 3.155 1.00 87.88 183 GLU A N 1
ATOM 1412 C CA . GLU A 1 183 ? -3.214 19.088 4.407 1.00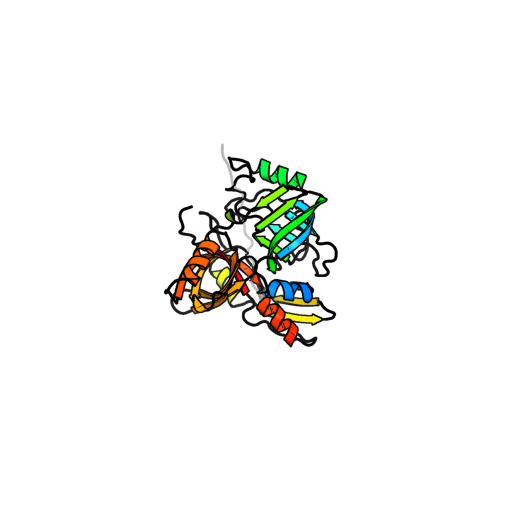 87.88 183 GLU A CA 1
ATOM 1413 C C . GLU A 1 183 ? -4.738 19.100 4.196 1.00 87.88 183 GLU A C 1
ATOM 1415 O O . GLU A 1 183 ? -5.466 18.294 4.776 1.00 87.88 183 GLU A O 1
ATOM 1420 N N . LYS A 1 184 ? -5.231 19.969 3.304 1.00 88.12 184 LYS A N 1
ATOM 1421 C CA . LYS A 1 184 ? -6.651 20.016 2.936 1.00 88.12 184 LYS A CA 1
ATOM 1422 C C . LYS A 1 184 ? -7.122 18.690 2.327 1.00 88.12 184 LYS A C 1
ATOM 1424 O O . LYS A 1 184 ? -8.180 18.204 2.712 1.00 88.12 184 LYS A O 1
ATOM 1429 N N . THR A 1 185 ? -6.346 18.123 1.402 1.00 89.31 185 THR A N 1
ATOM 1430 C CA . THR A 1 185 ? -6.645 16.833 0.758 1.00 89.31 185 THR A CA 1
ATOM 1431 C C . THR A 1 185 ? -6.532 15.679 1.753 1.00 89.31 185 THR A C 1
ATOM 1433 O O . THR A 1 185 ? -7.366 14.779 1.736 1.00 89.31 185 THR A O 1
ATOM 1436 N N . ILE A 1 186 ? -5.544 15.719 2.655 1.00 90.81 186 ILE A N 1
ATOM 1437 C CA . ILE A 1 186 ? -5.394 14.740 3.743 1.00 90.81 186 ILE A CA 1
ATOM 1438 C C . ILE A 1 186 ? -6.656 14.729 4.604 1.00 90.81 186 ILE A C 1
ATOM 1440 O O . ILE A 1 186 ? -7.246 13.673 4.825 1.00 90.81 186 ILE A O 1
ATOM 1444 N N . ARG A 1 187 ? -7.094 15.908 5.066 1.00 89.31 187 ARG A N 1
ATOM 1445 C CA . ARG A 1 187 ? -8.280 16.031 5.913 1.00 89.31 187 ARG A CA 1
ATOM 1446 C C . ARG A 1 187 ? -9.520 15.503 5.200 1.00 89.31 187 ARG A C 1
ATOM 1448 O O . ARG A 1 187 ? -10.175 14.636 5.763 1.00 89.31 187 ARG A O 1
ATOM 1455 N N . SER A 1 188 ? -9.792 15.938 3.967 1.00 87.62 188 SER A N 1
ATOM 1456 C CA . SER A 1 188 ? -10.970 15.461 3.228 1.00 87.62 188 SER A CA 1
ATOM 1457 C C . SER A 1 188 ? -10.934 13.952 2.978 1.00 87.62 188 SER A C 1
ATOM 1459 O O . SER A 1 188 ? -11.949 13.287 3.124 1.00 87.62 188 SER A O 1
ATOM 1461 N N . THR A 1 189 ? -9.757 13.385 2.684 1.00 88.81 189 THR A N 1
ATOM 1462 C CA . THR A 1 189 ? -9.586 11.931 2.488 1.00 88.81 189 THR A CA 1
ATOM 1463 C C . THR A 1 189 ? -9.841 11.135 3.772 1.00 88.81 189 THR A C 1
ATOM 1465 O O . THR A 1 189 ? -10.221 9.972 3.720 1.00 88.81 189 THR A O 1
ATOM 1468 N N . LEU A 1 190 ? -9.625 11.737 4.941 1.00 90.06 190 LEU A N 1
ATOM 1469 C CA . LEU A 1 190 ? -9.755 11.057 6.228 1.00 90.06 190 LEU A CA 1
ATOM 1470 C C . LEU A 1 190 ? -11.086 11.312 6.939 1.00 90.06 190 LEU A C 1
ATOM 1472 O O . LEU A 1 190 ? -11.451 10.523 7.810 1.00 90.06 190 LEU A O 1
ATOM 1476 N N . THR A 1 191 ? -11.778 12.412 6.633 1.00 86.44 191 THR A N 1
ATOM 1477 C CA . THR A 1 191 ? -13.011 12.806 7.334 1.00 86.44 191 THR A CA 1
ATOM 1478 C C . THR A 1 191 ? -14.255 12.826 6.465 1.00 86.44 191 THR A C 1
ATOM 1480 O O . THR A 1 191 ? -15.343 12.718 7.022 1.00 86.44 191 THR A O 1
ATOM 1483 N N . ASP A 1 192 ? -14.103 12.957 5.147 1.00 86.75 192 ASP A N 1
ATOM 1484 C CA . ASP A 1 192 ? -15.222 13.234 4.238 1.00 86.75 192 ASP A CA 1
ATOM 1485 C C . ASP A 1 192 ? -15.453 12.092 3.236 1.00 86.75 192 ASP A C 1
ATOM 1487 O O . ASP A 1 192 ? -16.221 12.257 2.294 1.00 86.75 192 ASP A O 1
ATOM 1491 N N . ILE A 1 193 ? -14.764 10.960 3.403 1.00 88.31 193 ILE A N 1
ATOM 1492 C CA . ILE A 1 193 ? -14.964 9.788 2.550 1.00 88.31 193 ILE A CA 1
ATOM 1493 C C . ILE A 1 193 ? -16.103 8.928 3.078 1.00 88.31 193 ILE A C 1
ATOM 1495 O O . ILE A 1 193 ? -16.197 8.678 4.282 1.00 88.31 193 ILE A O 1
ATOM 1499 N N . ASP A 1 194 ? -16.888 8.399 2.152 1.00 92.50 194 ASP A N 1
ATOM 1500 C CA . ASP A 1 194 ? -17.871 7.367 2.427 1.00 92.50 194 ASP A CA 1
ATOM 1501 C C . ASP A 1 194 ? -17.481 6.103 1.665 1.00 92.50 194 ASP A C 1
ATOM 1503 O O . ASP A 1 194 ? -17.206 6.111 0.464 1.00 92.50 194 ASP A O 1
ATOM 1507 N N . VAL A 1 195 ? -17.410 4.996 2.401 1.00 96.19 195 VAL A N 1
ATOM 1508 C CA . VAL A 1 195 ? -17.096 3.683 1.843 1.00 96.19 195 VAL A CA 1
ATOM 1509 C C . VAL A 1 195 ? -18.175 2.721 2.285 1.00 96.19 195 VAL A C 1
ATOM 1511 O O . VAL A 1 195 ? -18.426 2.571 3.485 1.00 96.19 195 VAL A O 1
ATOM 1514 N N . SER A 1 196 ? -18.788 2.040 1.331 1.00 97.62 196 SER A N 1
ATOM 1515 C CA . SER A 1 196 ? -19.735 0.969 1.597 1.00 97.62 196 SER A CA 1
ATOM 1516 C C . SER A 1 196 ? -19.324 -0.297 0.862 1.00 97.62 196 SER A C 1
ATOM 1518 O O . SER A 1 196 ? -18.567 -0.276 -0.112 1.00 97.62 196 SER A O 1
ATOM 1520 N N . VAL A 1 197 ? -19.776 -1.430 1.392 1.00 98.25 197 VAL A N 1
ATOM 1521 C CA . VAL A 1 197 ? -19.533 -2.736 0.790 1.00 98.25 197 VAL A CA 1
ATOM 1522 C C . VAL A 1 197 ? -20.802 -3.559 0.718 1.00 98.25 197 VAL A C 1
ATOM 1524 O O . VAL A 1 197 ? -21.675 -3.469 1.584 1.00 98.25 197 VAL A O 1
ATOM 1527 N N . MET A 1 198 ? -20.859 -4.423 -0.286 1.00 98.00 198 MET A N 1
ATOM 1528 C CA . MET A 1 198 ? -21.863 -5.467 -0.409 1.00 98.00 198 MET A CA 1
ATOM 1529 C C . MET A 1 198 ? -21.183 -6.778 -0.800 1.00 98.00 198 MET A C 1
ATOM 1531 O O . MET A 1 198 ? -20.492 -6.847 -1.814 1.00 98.00 198 MET A O 1
ATOM 1535 N N . GLU A 1 199 ? -21.368 -7.825 0.004 1.00 96.81 199 GLU A N 1
ATOM 1536 C CA . GLU A 1 199 ? -20.929 -9.171 -0.378 1.00 96.81 199 GLU A CA 1
ATOM 1537 C C . GLU A 1 199 ? -21.957 -9.795 -1.314 1.00 96.81 199 GLU A C 1
ATOM 1539 O O . GLU A 1 199 ? -23.159 -9.782 -1.029 1.00 96.81 199 GLU A O 1
ATOM 1544 N N . LYS A 1 200 ? -21.482 -10.330 -2.436 1.00 94.94 200 LYS A N 1
ATOM 1545 C CA . LYS A 1 200 ? -22.325 -10.965 -3.437 1.00 94.94 200 LYS A CA 1
ATOM 1546 C C . LYS A 1 200 ? -21.533 -11.992 -4.230 1.00 94.94 200 LYS A C 1
ATOM 1548 O O . LYS A 1 200 ? -20.500 -11.684 -4.813 1.00 94.94 200 LYS A O 1
ATOM 1553 N N . ASP A 1 201 ? -22.060 -13.212 -4.290 1.00 92.88 201 ASP A N 1
ATOM 1554 C CA . ASP A 1 201 ? -21.530 -14.306 -5.110 1.00 92.88 201 ASP A CA 1
ATOM 1555 C C . ASP A 1 201 ? -20.031 -14.616 -4.870 1.00 92.88 201 ASP A C 1
ATOM 1557 O O . ASP A 1 201 ? -19.344 -15.141 -5.749 1.00 92.88 201 ASP A O 1
ATOM 1561 N N . GLY A 1 202 ? -19.525 -14.353 -3.656 1.00 93.69 202 GLY A N 1
ATOM 1562 C CA . GLY A 1 202 ? -18.120 -14.562 -3.291 1.00 93.69 202 GLY A CA 1
ATOM 1563 C C . GLY A 1 202 ? -17.182 -13.396 -3.624 1.00 93.69 202 GLY A C 1
ATOM 1564 O O . GLY A 1 202 ? -15.984 -13.501 -3.348 1.00 93.69 202 GLY A O 1
ATOM 1565 N N . ASP A 1 203 ? -17.711 -12.295 -4.152 1.00 96.19 203 ASP A N 1
ATOM 1566 C CA . ASP A 1 203 ? -17.015 -11.026 -4.338 1.00 96.19 203 ASP A CA 1
ATOM 1567 C C . ASP A 1 203 ? -17.548 -9.972 -3.350 1.00 96.19 203 ASP A C 1
ATOM 1569 O O . ASP A 1 203 ? -18.624 -10.100 -2.762 1.00 96.19 203 ASP A O 1
ATOM 1573 N N . VAL A 1 204 ? -16.759 -8.924 -3.140 1.00 97.75 204 VAL A N 1
ATOM 1574 C CA . VAL A 1 204 ? -17.123 -7.740 -2.362 1.00 97.75 204 VAL A CA 1
ATOM 1575 C C . VAL A 1 204 ? -17.163 -6.566 -3.323 1.00 97.75 204 VAL A C 1
ATOM 1577 O O . VAL A 1 204 ? -16.118 -6.129 -3.804 1.00 97.75 204 VAL A O 1
ATOM 1580 N N . GLU A 1 205 ? -18.368 -6.085 -3.615 1.00 97.62 205 GLU A N 1
ATOM 1581 C CA . GLU A 1 205 ? -18.586 -4.825 -4.322 1.00 97.62 205 GLU A CA 1
ATOM 1582 C C . GLU A 1 205 ? -18.290 -3.682 -3.342 1.00 97.62 205 GLU A C 1
ATOM 1584 O O . GLU A 1 205 ? -18.790 -3.688 -2.215 1.00 97.62 205 GLU A O 1
ATOM 1589 N N . ILE A 1 206 ? -17.436 -2.742 -3.745 1.00 97.75 206 ILE A N 1
ATOM 1590 C CA . ILE A 1 206 ? -16.989 -1.605 -2.940 1.00 97.75 206 ILE A CA 1
ATOM 1591 C C . ILE A 1 206 ? -17.407 -0.332 -3.666 1.00 97.75 206 ILE A C 1
ATOM 1593 O O . ILE A 1 206 ? -16.974 -0.096 -4.798 1.00 97.75 206 ILE A O 1
ATOM 1597 N N . ALA A 1 207 ? -18.202 0.488 -2.986 1.00 95.62 207 ALA A N 1
ATOM 1598 C CA . ALA A 1 207 ? -18.482 1.851 -3.399 1.00 95.62 207 ALA A CA 1
ATOM 1599 C C . ALA A 1 207 ? -17.622 2.809 -2.578 1.00 95.62 207 ALA A C 1
ATOM 1601 O O . ALA A 1 207 ? -17.549 2.721 -1.349 1.00 95.62 207 ALA A O 1
ATOM 1602 N N . PHE A 1 208 ? -16.927 3.698 -3.278 1.00 93.25 208 PHE A N 1
ATOM 1603 C CA . PHE A 1 208 ? -16.022 4.673 -2.695 1.00 93.25 208 PHE A CA 1
ATOM 1604 C C . PHE A 1 208 ? -16.398 6.067 -3.195 1.00 93.25 208 PHE A C 1
ATOM 1606 O O . PHE A 1 208 ? -16.139 6.425 -4.352 1.00 93.25 208 PHE A O 1
ATOM 1613 N N . ASP A 1 209 ? -16.992 6.858 -2.306 1.00 87.00 209 ASP A N 1
ATOM 1614 C CA . ASP A 1 209 ? -17.273 8.266 -2.540 1.00 87.00 209 ASP A CA 1
ATOM 1615 C C . ASP A 1 209 ? -16.211 9.126 -1.850 1.00 87.00 209 ASP A C 1
ATOM 1617 O O . ASP A 1 209 ? -16.057 9.147 -0.627 1.00 87.00 209 ASP A O 1
ATOM 1621 N N . ALA A 1 210 ? -15.436 9.817 -2.677 1.00 80.06 210 ALA A N 1
ATOM 1622 C CA . ALA A 1 210 ? -14.488 10.823 -2.246 1.00 80.06 210 ALA A CA 1
ATOM 1623 C C . ALA A 1 210 ? -14.294 11.835 -3.373 1.00 80.06 210 ALA A C 1
ATOM 1625 O O . ALA A 1 210 ? -14.324 11.481 -4.557 1.00 80.06 210 ALA A O 1
ATOM 1626 N N . GLY A 1 211 ? -13.989 13.081 -3.007 1.00 72.69 211 GLY A N 1
ATOM 1627 C CA . GLY A 1 211 ? -13.570 14.109 -3.957 1.00 72.69 211 GLY A CA 1
ATOM 1628 C C . GLY A 1 211 ? -12.209 13.804 -4.605 1.00 72.69 211 GLY A C 1
ATOM 1629 O O . GLY A 1 211 ? -11.994 12.782 -5.265 1.00 72.69 211 GLY A O 1
ATOM 1630 N N . ASN A 1 212 ? -11.256 14.720 -4.437 1.00 72.44 212 ASN A N 1
ATOM 1631 C CA . ASN A 1 212 ? -9.885 14.473 -4.876 1.00 72.44 212 ASN A CA 1
ATOM 1632 C C . ASN A 1 212 ? -9.198 13.520 -3.894 1.00 72.44 212 ASN A C 1
ATOM 1634 O O . ASN A 1 212 ? -9.022 13.871 -2.727 1.00 72.44 212 ASN A O 1
ATOM 1638 N N . ILE A 1 213 ? -8.790 12.351 -4.385 1.00 75.75 213 ILE A N 1
ATOM 1639 C CA . ILE A 1 213 ? -7.927 11.415 -3.661 1.00 75.75 213 ILE A CA 1
ATOM 1640 C C . ILE A 1 213 ? -6.460 11.690 -3.979 1.00 75.75 213 ILE A C 1
ATOM 1642 O O . ILE A 1 213 ? -6.130 12.174 -5.061 1.00 75.75 213 ILE A O 1
ATOM 1646 N N . GLY A 1 214 ? -5.590 11.401 -3.018 1.00 75.56 214 GLY A N 1
ATOM 1647 C CA . GLY A 1 214 ? -4.142 11.485 -3.163 1.00 75.56 214 GLY A CA 1
ATOM 1648 C C . GLY A 1 214 ? -3.457 10.206 -2.694 1.00 75.56 214 GLY A C 1
ATOM 1649 O O . GLY A 1 214 ? -4.069 9.420 -1.972 1.00 75.56 214 GLY A O 1
ATOM 1650 N N . ASN A 1 215 ? -2.198 10.016 -3.093 1.00 84.25 215 ASN A N 1
ATOM 1651 C CA . ASN A 1 215 ? -1.409 8.832 -2.749 1.00 84.25 215 ASN A CA 1
ATOM 1652 C C . ASN A 1 215 ? -0.597 9.046 -1.474 1.00 84.25 215 ASN A C 1
ATOM 1654 O O . ASN A 1 215 ? -0.956 8.522 -0.417 1.00 84.25 215 ASN A O 1
ATOM 1658 N N . PHE A 1 216 ? 0.482 9.824 -1.566 1.00 90.62 216 PHE A N 1
ATOM 1659 C CA . PHE A 1 216 ? 1.380 10.077 -0.447 1.00 90.62 216 PHE A CA 1
ATOM 1660 C C . PHE A 1 216 ? 0.954 11.274 0.386 1.00 90.62 216 PHE A C 1
ATOM 1662 O O . PHE A 1 216 ? 0.446 12.272 -0.125 1.00 90.62 216 PHE A O 1
ATOM 1669 N N . ALA A 1 217 ? 1.218 11.201 1.684 1.00 92.06 217 ALA A N 1
ATOM 1670 C CA . ALA A 1 217 ? 1.034 12.306 2.606 1.00 92.06 217 ALA A CA 1
ATOM 1671 C C . ALA A 1 217 ? 2.117 12.313 3.676 1.00 92.06 217 ALA A C 1
ATOM 1673 O O . ALA A 1 217 ? 2.592 11.262 4.102 1.00 92.06 217 ALA A O 1
ATOM 1674 N N . VAL A 1 218 ? 2.448 13.511 4.147 1.00 92.69 218 VAL A N 1
ATOM 1675 C CA . VAL A 1 218 ? 3.179 13.697 5.398 1.00 92.69 218 VAL A CA 1
ATOM 1676 C C . VAL A 1 218 ? 2.153 14.011 6.480 1.00 92.69 218 VAL A C 1
ATOM 1678 O O . VAL A 1 218 ? 1.361 14.942 6.327 1.00 92.69 218 VAL A O 1
ATOM 1681 N N . VAL A 1 219 ? 2.112 13.197 7.534 1.00 93.44 219 VAL A N 1
ATOM 1682 C CA . VAL A 1 219 ? 1.097 13.290 8.592 1.00 93.44 219 VAL A CA 1
ATOM 1683 C C . VAL A 1 219 ? 1.698 13.135 9.979 1.00 93.44 219 VAL A C 1
ATOM 1685 O O . VAL A 1 219 ? 2.577 12.305 10.198 1.00 93.44 219 VAL A O 1
ATOM 1688 N N . ASP A 1 220 ? 1.138 13.856 10.946 1.00 94.00 220 ASP A N 1
ATOM 1689 C CA . ASP A 1 220 ? 1.376 13.601 12.363 1.00 94.00 220 ASP A CA 1
ATOM 1690 C C . ASP A 1 220 ? 0.573 12.378 12.814 1.00 94.00 220 ASP A C 1
ATOM 1692 O O . ASP A 1 220 ? -0.657 12.407 12.896 1.00 94.00 220 ASP A O 1
ATOM 1696 N N . LEU A 1 221 ? 1.262 11.289 13.139 1.00 95.25 221 LEU A N 1
ATOM 1697 C CA . LEU A 1 221 ? 0.657 10.064 13.649 1.00 95.25 221 LEU A CA 1
ATOM 1698 C C . LEU A 1 221 ? 0.731 10.005 15.168 1.00 95.25 221 LEU A C 1
ATOM 1700 O O . LEU A 1 221 ? 1.727 10.391 15.774 1.00 95.25 221 LEU A O 1
ATOM 1704 N N . SER A 1 222 ? -0.285 9.407 15.788 1.00 94.69 222 SER A N 1
ATOM 1705 C CA . SER A 1 222 ? -0.220 8.910 17.159 1.00 94.69 222 SER A CA 1
ATOM 1706 C C . SER A 1 222 ? -0.754 7.486 17.259 1.00 94.69 222 SER A C 1
ATOM 1708 O O . SER A 1 222 ? -1.799 7.172 16.698 1.00 94.69 222 SER A O 1
ATOM 1710 N N . PHE A 1 223 ? -0.057 6.626 18.001 1.00 95.00 223 PHE A N 1
ATOM 1711 C CA . PHE A 1 223 ? -0.480 5.245 18.252 1.00 95.00 223 PHE A CA 1
ATOM 1712 C C . PHE A 1 223 ? 0.032 4.734 19.603 1.00 95.00 223 PHE A C 1
ATOM 1714 O O . PHE A 1 223 ? 1.002 5.259 20.167 1.00 95.00 223 PHE A O 1
ATOM 1721 N N . ASP A 1 224 ? -0.638 3.709 20.128 1.00 93.56 224 ASP A N 1
ATOM 1722 C CA . ASP A 1 224 ? -0.252 3.023 21.362 1.00 93.56 224 ASP A CA 1
ATOM 1723 C C . ASP A 1 224 ? 0.552 1.756 21.032 1.00 93.56 224 ASP A C 1
ATOM 1725 O O . ASP A 1 224 ? 0.181 0.986 20.151 1.00 93.56 224 ASP A O 1
ATOM 1729 N N . THR A 1 225 ? 1.657 1.501 21.733 1.00 93.75 225 THR A N 1
ATOM 1730 C CA . THR A 1 225 ? 2.470 0.297 21.491 1.00 93.75 225 THR A CA 1
ATOM 1731 C C . THR A 1 225 ? 1.732 -0.996 21.823 1.00 93.75 225 THR A C 1
ATOM 1733 O O . THR A 1 225 ? 2.048 -2.043 21.257 1.00 93.75 225 THR A O 1
ATOM 1736 N N . SER A 1 226 ? 0.726 -0.937 22.698 1.00 94.31 226 SER A N 1
ATOM 1737 C CA . SER A 1 226 ? -0.116 -2.082 23.045 1.00 94.31 226 SER A CA 1
ATOM 1738 C C . SER A 1 226 ? -1.039 -2.533 21.909 1.00 94.31 226 SER A C 1
ATOM 1740 O O . SER A 1 226 ? -1.469 -3.686 21.928 1.00 94.31 226 SER A O 1
ATOM 1742 N N . SER A 1 227 ? -1.298 -1.690 20.898 1.00 95.44 227 SER A N 1
ATOM 1743 C CA . SER A 1 227 ? -2.066 -2.088 19.709 1.00 95.44 227 SER A CA 1
ATOM 1744 C C . SER A 1 227 ? -1.205 -2.784 18.643 1.00 95.44 227 SER A C 1
ATOM 1746 O O . SER A 1 227 ? -1.756 -3.337 17.692 1.00 95.44 227 SER A O 1
ATOM 1748 N N . ILE A 1 228 ? 0.131 -2.827 18.801 1.00 96.94 228 ILE A N 1
ATOM 1749 C CA . ILE A 1 228 ? 1.048 -3.411 17.809 1.00 96.94 228 ILE A CA 1
ATOM 1750 C C . ILE A 1 228 ? 0.906 -4.937 17.738 1.00 96.94 228 ILE A C 1
ATOM 1752 O O . ILE A 1 228 ? 1.464 -5.714 18.529 1.00 96.94 228 ILE A O 1
ATOM 1756 N N . LYS A 1 229 ? 0.256 -5.391 16.673 1.00 96.50 229 LYS A N 1
ATOM 1757 C CA . LYS A 1 229 ? 0.164 -6.793 16.274 1.00 96.50 229 LYS A CA 1
ATOM 1758 C C . LYS A 1 229 ? 1.268 -7.090 15.269 1.00 96.50 229 LYS A C 1
ATOM 1760 O O . LYS A 1 229 ? 1.440 -6.381 14.286 1.00 96.50 229 LYS A O 1
ATOM 1765 N N . GLN A 1 230 ? 2.041 -8.137 15.547 1.00 97.00 230 GLN A N 1
ATOM 1766 C CA . GLN A 1 230 ? 2.971 -8.678 14.559 1.00 97.00 230 GLN A CA 1
ATOM 1767 C C . GLN A 1 230 ? 2.197 -9.696 13.735 1.00 97.00 230 GLN A C 1
ATOM 1769 O O . GLN A 1 230 ? 1.466 -10.505 14.306 1.00 97.00 230 GLN A O 1
ATOM 1774 N N . MET A 1 231 ? 2.340 -9.609 12.424 1.00 95.88 231 MET A N 1
ATOM 1775 C CA . MET A 1 231 ? 1.643 -10.433 11.448 1.00 95.88 231 MET A CA 1
ATOM 1776 C C . MET A 1 231 ? 2.655 -10.890 10.400 1.00 95.88 231 MET A C 1
ATOM 1778 O O . MET A 1 231 ? 3.796 -10.414 10.379 1.00 95.88 231 MET A O 1
ATOM 1782 N N . ASP A 1 232 ? 2.246 -11.802 9.528 1.00 96.50 232 ASP A N 1
ATOM 1783 C CA . ASP A 1 232 ? 3.087 -12.196 8.405 1.00 96.50 232 ASP A CA 1
ATOM 1784 C C . ASP A 1 232 ? 3.432 -10.954 7.563 1.00 96.50 232 ASP A C 1
ATOM 1786 O O . ASP A 1 232 ? 2.595 -10.086 7.306 1.00 96.50 232 ASP A O 1
ATOM 1790 N N . GLY A 1 233 ? 4.717 -10.808 7.236 1.00 96.19 233 GLY A N 1
ATOM 1791 C CA . GLY A 1 233 ? 5.240 -9.666 6.485 1.00 96.19 233 GLY A CA 1
ATOM 1792 C C . GLY A 1 233 ? 5.474 -8.368 7.267 1.00 96.19 233 GLY A C 1
ATOM 1793 O O . GLY A 1 233 ? 6.159 -7.484 6.754 1.00 96.19 233 GLY A O 1
ATOM 1794 N N . GLY A 1 234 ? 4.969 -8.202 8.498 1.00 97.50 234 GLY A N 1
ATOM 1795 C CA . GLY A 1 234 ? 5.101 -6.909 9.175 1.00 97.50 234 GLY A CA 1
ATOM 1796 C C . GLY A 1 234 ? 4.329 -6.706 10.472 1.00 97.50 234 GLY A C 1
ATOM 1797 O O . GLY A 1 234 ? 4.156 -7.606 11.297 1.00 97.50 234 GLY A O 1
ATOM 1798 N N . PHE A 1 235 ? 3.906 -5.461 10.673 1.00 98.12 235 PHE A N 1
ATOM 1799 C CA . PHE A 1 235 ? 3.177 -5.016 11.852 1.00 98.12 235 PHE A CA 1
ATOM 1800 C C . PHE A 1 235 ? 1.929 -4.239 11.447 1.00 98.12 235 PHE A C 1
ATOM 1802 O O . PHE A 1 235 ? 1.988 -3.412 10.539 1.00 98.12 235 PHE A O 1
ATOM 1809 N N . ARG A 1 236 ? 0.831 -4.463 12.171 1.00 97.94 236 ARG A N 1
ATOM 1810 C CA . ARG A 1 236 ? -0.397 -3.664 12.110 1.00 97.94 236 ARG A CA 1
ATOM 1811 C C . ARG A 1 236 ? -0.701 -3.100 13.494 1.00 97.94 236 ARG A C 1
ATOM 1813 O O . ARG A 1 236 ? -0.481 -3.783 14.494 1.00 97.94 236 ARG A O 1
ATOM 1820 N N . MET A 1 237 ? -1.196 -1.873 13.568 1.00 97.00 237 MET A N 1
ATOM 1821 C CA . MET A 1 237 ? -1.531 -1.213 14.832 1.00 97.00 237 MET A CA 1
ATOM 1822 C C . MET A 1 237 ? -2.634 -0.174 14.637 1.00 97.00 237 MET A C 1
ATOM 1824 O O . MET A 1 237 ? -2.772 0.396 13.558 1.00 97.00 237 MET A O 1
ATOM 1828 N N . ASP A 1 238 ? -3.396 0.085 15.693 1.00 96.62 238 ASP A N 1
ATOM 1829 C CA . ASP A 1 238 ? -4.409 1.141 15.692 1.00 96.62 238 ASP A CA 1
ATOM 1830 C C . ASP A 1 238 ? -3.730 2.501 15.879 1.00 96.62 238 ASP A C 1
ATOM 1832 O O . ASP A 1 238 ? -2.894 2.657 16.779 1.00 96.62 238 ASP A O 1
ATOM 1836 N N . GLY A 1 239 ? -4.108 3.485 15.064 1.00 96.00 239 GLY A N 1
ATOM 1837 C CA . GLY A 1 239 ? -3.523 4.819 15.081 1.00 96.00 239 GLY A CA 1
ATOM 1838 C C . GLY A 1 239 ? -4.530 5.944 14.866 1.00 96.00 239 GLY A C 1
ATOM 1839 O O . GLY A 1 239 ? -5.735 5.749 14.681 1.00 96.00 239 GLY A O 1
ATOM 1840 N N . GLN A 1 240 ? -4.007 7.161 14.918 1.00 95.62 240 GLN A N 1
ATOM 1841 C CA . GLN A 1 240 ? -4.736 8.387 14.646 1.00 95.62 240 GLN A CA 1
ATOM 1842 C C . GLN A 1 240 ? -3.830 9.359 13.890 1.00 95.62 240 GLN A C 1
ATOM 1844 O O . GLN A 1 240 ? -2.699 9.590 14.315 1.00 95.62 240 GLN A O 1
ATOM 1849 N N . VAL A 1 241 ? -4.343 9.953 12.814 1.00 95.19 241 VAL A N 1
ATOM 1850 C CA . VAL A 1 241 ? -3.759 11.157 12.208 1.00 95.19 241 VAL A CA 1
ATOM 1851 C C . VAL A 1 241 ? -4.220 12.358 13.016 1.00 95.19 241 VAL A C 1
ATOM 1853 O O . VAL A 1 241 ? -5.420 12.520 13.234 1.00 95.19 241 VAL A O 1
ATOM 1856 N N . VAL A 1 242 ? -3.290 13.179 13.486 1.00 92.56 242 VAL A N 1
ATOM 1857 C CA . VAL A 1 242 ? -3.559 14.332 14.346 1.00 92.56 242 VAL A CA 1
ATOM 1858 C C . VAL A 1 242 ? -3.650 15.598 13.496 1.00 92.56 242 VAL A C 1
ATOM 1860 O O . VAL A 1 242 ? -2.748 15.910 12.730 1.00 92.56 242 VAL A O 1
ATOM 1863 N N . PHE A 1 243 ? -4.734 16.357 13.661 1.00 86.69 243 PHE A N 1
ATOM 1864 C CA . PHE A 1 243 ? -4.916 17.675 13.055 1.00 86.69 243 PHE A CA 1
ATOM 1865 C C . PHE A 1 243 ? -4.802 18.746 14.150 1.00 86.69 243 PHE A C 1
ATOM 1867 O O . PHE A 1 243 ? -5.743 19.011 14.909 1.00 86.69 243 PHE A O 1
ATOM 1874 N N . GLY A 1 244 ? -3.627 19.363 14.275 1.00 75.44 244 GLY A N 1
ATOM 1875 C CA . GLY A 1 244 ? -3.374 20.383 15.294 1.00 75.44 244 GLY A CA 1
ATOM 1876 C C . GLY A 1 244 ? -3.450 19.841 16.732 1.00 75.44 244 GLY A C 1
ATOM 1877 O O . GLY A 1 244 ? -2.843 18.831 17.064 1.00 75.44 244 GLY A O 1
ATOM 1878 N N . ARG A 1 245 ? -4.141 20.545 17.646 1.00 63.31 245 ARG A N 1
ATOM 1879 C CA . ARG A 1 245 ? -4.059 20.263 19.101 1.00 63.31 245 ARG A CA 1
ATOM 1880 C C . ARG A 1 245 ? -5.125 19.318 19.670 1.00 63.31 245 ARG A C 1
ATOM 1882 O O . ARG A 1 245 ? -4.964 18.900 20.817 1.00 63.31 245 ARG A O 1
ATOM 1889 N N . LYS A 1 246 ? -6.232 19.048 18.965 1.00 61.97 246 LYS A N 1
ATOM 1890 C CA . LYS A 1 246 ? -7.380 18.293 19.527 1.00 61.97 246 LYS A CA 1
ATOM 1891 C C . LYS A 1 246 ? -8.159 17.419 18.542 1.00 61.97 246 LYS A C 1
ATOM 1893 O O . LYS A 1 246 ? -8.878 16.539 19.010 1.00 61.97 246 LYS A O 1
ATOM 1898 N N . ASP A 1 247 ? -8.015 17.633 17.240 1.00 78.62 247 ASP A N 1
ATOM 1899 C CA . ASP A 1 247 ? -8.755 16.881 16.229 1.00 78.62 247 ASP A CA 1
ATOM 1900 C C . ASP A 1 247 ? -7.881 15.764 15.655 1.00 78.62 247 ASP A C 1
ATOM 1902 O O . ASP A 1 247 ? -6.653 15.844 15.675 1.00 78.62 247 ASP A O 1
ATOM 1906 N N . GLY A 1 248 ? -8.505 14.718 15.123 1.00 87.75 248 GLY A N 1
ATOM 1907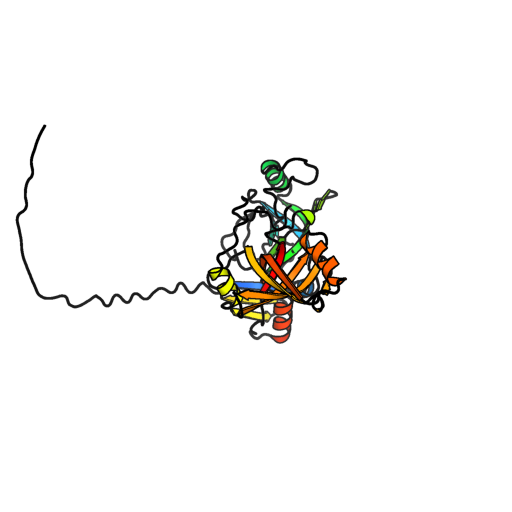 C CA . GLY A 1 248 ? -7.783 13.683 14.398 1.00 87.75 248 GLY A CA 1
ATOM 1908 C C . GLY A 1 248 ? -8.689 12.583 13.868 1.00 87.75 248 GLY A C 1
ATOM 1909 O O . GLY A 1 248 ? -9.776 12.368 14.403 1.00 87.75 248 GLY A O 1
ATOM 1910 N N . ALA A 1 249 ? -8.220 11.864 12.856 1.00 92.69 249 ALA A N 1
ATOM 1911 C CA . ALA A 1 249 ? -8.939 10.764 12.224 1.00 92.69 249 ALA A CA 1
ATOM 1912 C C . ALA A 1 249 ? -8.339 9.418 12.634 1.00 92.69 249 ALA A C 1
ATOM 1914 O O . ALA A 1 249 ? -7.120 9.247 12.619 1.00 92.69 249 ALA A O 1
ATOM 1915 N N . ARG A 1 250 ? -9.192 8.468 13.026 1.00 95.00 250 ARG A N 1
ATOM 1916 C CA . ARG A 1 250 ? -8.757 7.105 13.353 1.00 95.00 250 ARG A CA 1
ATOM 1917 C C . ARG A 1 250 ? -8.408 6.359 12.078 1.00 95.00 250 ARG A C 1
ATOM 1919 O O . ARG A 1 250 ? -9.143 6.434 11.101 1.00 95.00 250 ARG A O 1
ATOM 1926 N N . VAL A 1 251 ? -7.308 5.626 12.129 1.00 96.94 251 VAL A N 1
ATOM 1927 C CA . VAL A 1 251 ? -6.780 4.864 10.999 1.00 96.94 251 VAL A CA 1
ATOM 1928 C C . VAL A 1 251 ? -6.149 3.571 11.497 1.00 96.94 251 VAL A C 1
ATOM 1930 O O . VAL A 1 251 ? -5.674 3.487 12.633 1.00 96.94 251 VAL A O 1
ATOM 1933 N N . SER A 1 252 ? -6.102 2.573 10.628 1.00 97.62 252 SER A N 1
ATOM 1934 C CA . SER A 1 252 ? -5.196 1.438 10.785 1.00 97.62 252 SER A CA 1
ATOM 1935 C C . SER A 1 252 ? -3.816 1.839 10.263 1.00 97.62 252 SER A C 1
ATOM 1937 O O . SER A 1 252 ? -3.718 2.553 9.271 1.00 97.62 252 SER A O 1
ATOM 1939 N N . LEU A 1 253 ? -2.736 1.428 10.920 1.00 98.31 253 LEU A N 1
ATOM 1940 C CA . LEU A 1 253 ? -1.373 1.644 10.432 1.00 98.31 253 LEU A CA 1
ATOM 1941 C C . LEU A 1 253 ? -0.727 0.294 10.146 1.00 98.31 253 LEU A C 1
ATOM 1943 O O . LEU A 1 253 ? -0.805 -0.617 10.975 1.00 98.31 253 LEU A O 1
ATOM 1947 N N . VAL A 1 254 ? -0.026 0.185 9.021 1.00 98.31 254 VAL A N 1
ATOM 1948 C CA . VAL A 1 254 ? 0.811 -0.976 8.704 1.00 98.31 254 VAL A CA 1
ATOM 1949 C C . VAL A 1 254 ? 2.230 -0.567 8.348 1.00 98.31 254 VAL A C 1
ATOM 1951 O O . VAL A 1 254 ? 2.472 0.497 7.786 1.00 98.31 254 VAL A O 1
ATOM 1954 N N . THR A 1 255 ? 3.184 -1.434 8.669 1.00 97.62 255 THR A N 1
ATOM 1955 C CA . THR A 1 255 ? 4.573 -1.297 8.226 1.00 97.62 255 THR A CA 1
ATOM 1956 C C . THR A 1 255 ? 5.214 -2.662 8.007 1.00 97.62 255 THR A C 1
ATOM 1958 O O . THR A 1 255 ? 4.815 -3.658 8.617 1.00 97.62 255 THR A O 1
ATOM 1961 N N . ILE A 1 256 ? 6.213 -2.709 7.131 1.00 97.62 256 ILE A N 1
ATOM 1962 C CA . ILE A 1 256 ? 6.817 -3.936 6.615 1.00 97.62 256 ILE A CA 1
ATOM 1963 C C . ILE A 1 256 ? 7.975 -4.359 7.519 1.00 97.62 256 ILE A C 1
ATOM 1965 O O . ILE A 1 256 ? 8.848 -3.551 7.838 1.00 97.62 256 ILE A O 1
ATOM 1969 N N . ALA A 1 257 ? 8.040 -5.631 7.910 1.00 95.50 257 ALA A N 1
ATOM 1970 C CA . ALA A 1 257 ? 9.182 -6.153 8.655 1.00 95.50 257 ALA A CA 1
ATOM 1971 C C . ALA A 1 257 ? 10.471 -6.039 7.822 1.00 95.50 257 ALA A C 1
ATOM 1973 O O . ALA A 1 257 ? 10.502 -6.398 6.652 1.00 95.50 257 ALA A O 1
ATOM 1974 N N . GLY A 1 258 ? 11.552 -5.542 8.426 1.00 91.88 258 GLY A N 1
ATOM 1975 C CA . GLY A 1 258 ? 12.829 -5.337 7.731 1.00 91.88 258 GLY A CA 1
ATOM 1976 C C . GLY A 1 258 ? 12.975 -3.971 7.053 1.00 91.88 258 GLY A C 1
ATOM 1977 O O . GLY A 1 258 ? 14.110 -3.517 6.913 1.00 91.88 258 GLY A O 1
ATOM 1978 N N . SER A 1 259 ? 11.877 -3.266 6.759 1.00 95.44 259 SER A N 1
ATOM 1979 C CA . SER A 1 259 ? 11.937 -1.841 6.399 1.00 95.44 259 SER A CA 1
ATOM 1980 C C . SER A 1 259 ? 12.496 -1.000 7.550 1.00 95.44 259 SER A C 1
ATOM 1982 O O . SER A 1 259 ? 12.563 -1.452 8.701 1.00 95.44 259 SER A O 1
ATOM 1984 N N . GLU A 1 260 ? 12.899 0.234 7.257 1.00 92.50 260 GLU A N 1
ATOM 1985 C CA . GLU A 1 260 ? 13.450 1.141 8.263 1.00 92.50 260 GLU A CA 1
ATOM 1986 C C . GLU A 1 260 ? 12.471 1.372 9.422 1.00 92.50 260 GLU A C 1
ATOM 1988 O O . GLU A 1 260 ? 12.800 1.121 10.588 1.00 92.50 260 GLU A O 1
ATOM 1993 N N . PHE A 1 261 ? 11.228 1.744 9.108 1.00 94.94 261 PHE A N 1
ATOM 1994 C CA . PHE A 1 261 ? 10.210 1.943 10.133 1.00 94.94 261 PHE A CA 1
ATOM 1995 C C . PHE A 1 261 ? 9.780 0.630 10.797 1.00 94.94 261 PHE A C 1
ATOM 1997 O O . PHE A 1 261 ? 9.594 0.587 12.015 1.00 94.94 261 PHE A O 1
ATOM 2004 N N . GLY A 1 262 ? 9.721 -0.480 10.056 1.00 96.00 262 GLY A N 1
ATOM 2005 C CA . GLY A 1 262 ? 9.431 -1.795 10.629 1.00 96.00 262 GLY A CA 1
ATOM 2006 C C . GLY A 1 262 ? 10.452 -2.241 11.677 1.00 96.00 262 GLY A C 1
ATOM 2007 O O . GLY A 1 262 ? 10.076 -2.794 12.714 1.00 96.00 262 GLY A O 1
ATOM 2008 N N . LYS A 1 263 ? 11.745 -1.948 11.467 1.00 94.50 263 LYS A N 1
ATOM 2009 C CA . LYS A 1 263 ? 12.803 -2.165 12.472 1.00 94.50 263 LYS A CA 1
ATOM 2010 C C . LYS A 1 263 ? 12.535 -1.334 13.737 1.00 94.50 263 LYS A C 1
ATOM 2012 O O . LYS A 1 263 ? 12.715 -1.839 14.848 1.00 94.50 263 LYS A O 1
ATOM 2017 N N . THR A 1 264 ? 12.071 -0.092 13.593 1.00 93.50 264 THR A N 1
ATOM 2018 C CA . THR A 1 264 ? 11.688 0.784 14.716 1.00 93.50 264 THR A CA 1
ATOM 2019 C C . THR A 1 264 ? 10.467 0.256 15.466 1.00 93.50 264 THR A C 1
ATOM 2021 O O . THR A 1 264 ? 10.518 0.117 16.689 1.00 93.50 264 THR A O 1
ATOM 2024 N N . VAL A 1 265 ? 9.401 -0.132 14.764 1.00 95.06 265 VAL A N 1
ATOM 2025 C CA . VAL A 1 265 ? 8.190 -0.708 15.375 1.00 95.06 265 VAL A CA 1
ATOM 2026 C C . VAL A 1 265 ? 8.503 -2.007 16.123 1.00 95.06 265 VAL A C 1
ATOM 2028 O O . VAL A 1 265 ? 8.036 -2.195 17.249 1.00 95.06 265 VAL A O 1
ATOM 2031 N N . GLY A 1 266 ? 9.371 -2.859 15.569 1.00 94.31 266 GLY A N 1
ATOM 2032 C CA . GLY A 1 266 ? 9.855 -4.062 16.249 1.00 94.31 266 GLY A CA 1
ATOM 2033 C C . GLY A 1 266 ? 10.526 -3.767 17.598 1.00 94.31 266 GLY A C 1
ATOM 2034 O O . GLY A 1 266 ? 10.302 -4.496 18.566 1.00 94.31 266 GLY A O 1
ATOM 2035 N N . LYS A 1 267 ? 11.287 -2.667 17.698 1.00 92.94 267 LYS A N 1
ATOM 2036 C CA . LYS A 1 267 ? 11.881 -2.197 18.964 1.00 92.94 267 LYS A CA 1
ATOM 2037 C C . LYS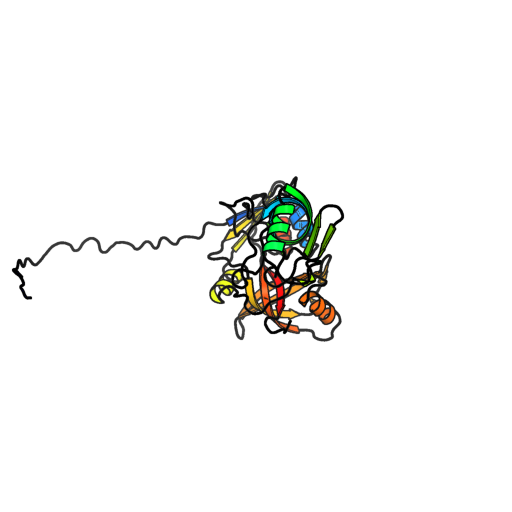 A 1 267 ? 10.830 -1.598 19.901 1.00 92.94 267 LYS A C 1
ATOM 2039 O O . LYS A 1 267 ? 10.838 -1.904 21.091 1.00 92.94 267 LYS A O 1
ATOM 2044 N N . LEU A 1 268 ? 9.911 -0.777 19.383 1.00 92.62 268 LEU A N 1
ATOM 2045 C CA . LEU A 1 268 ? 8.846 -0.145 20.175 1.00 92.62 268 LEU A CA 1
ATOM 2046 C C . LEU A 1 268 ? 7.942 -1.178 20.849 1.00 92.62 268 LEU A C 1
ATOM 2048 O O . LEU A 1 268 ? 7.612 -1.018 22.022 1.00 92.62 268 LEU A O 1
ATOM 2052 N N . LYS A 1 269 ? 7.618 -2.271 20.151 1.00 89.25 269 LYS A N 1
ATOM 2053 C CA . LYS A 1 269 ? 6.841 -3.394 20.694 1.00 89.25 269 LYS A CA 1
ATOM 2054 C C . LYS A 1 269 ? 7.488 -4.043 21.926 1.00 89.25 269 LYS A C 1
ATOM 2056 O O . LYS A 1 269 ? 6.786 -4.576 22.779 1.00 89.25 269 LYS A O 1
ATOM 2061 N N . GLN A 1 270 ? 8.817 -4.009 22.023 1.00 87.12 270 GLN A N 1
ATOM 2062 C CA . GLN A 1 270 ? 9.582 -4.552 23.154 1.00 87.12 270 GLN A CA 1
ATOM 2063 C C . GLN A 1 270 ? 9.834 -3.506 24.256 1.00 87.12 270 GLN A C 1
ATOM 2065 O O . GLN A 1 270 ? 10.339 -3.835 25.331 1.00 87.12 270 GLN A O 1
ATOM 2070 N N . GLY A 1 271 ? 9.531 -2.235 23.983 1.00 83.75 271 GLY A N 1
ATOM 2071 C CA . GLY A 1 271 ? 9.823 -1.106 24.853 1.00 83.75 271 GLY A CA 1
ATOM 2072 C C . GLY A 1 271 ? 8.802 -0.891 25.972 1.00 83.75 271 GLY A C 1
ATOM 2073 O O . GLY A 1 271 ? 7.775 -1.555 26.073 1.00 83.75 271 GLY A O 1
ATOM 2074 N N . LYS A 1 272 ? 9.093 0.092 26.835 1.00 80.44 272 LYS A N 1
ATOM 2075 C CA . LYS A 1 272 ? 8.195 0.529 27.924 1.00 80.44 272 LYS A CA 1
ATOM 2076 C C . LYS A 1 272 ? 7.308 1.720 27.547 1.00 80.44 272 LYS A C 1
ATOM 2078 O O . LYS A 1 272 ? 6.372 2.030 28.284 1.00 80.44 272 LYS A O 1
ATOM 2083 N N . ALA A 1 273 ? 7.632 2.420 26.458 1.00 80.56 273 ALA A N 1
ATOM 2084 C CA . ALA A 1 273 ? 6.846 3.551 25.980 1.00 80.56 273 ALA A CA 1
ATOM 2085 C C . ALA A 1 273 ? 5.464 3.054 25.549 1.00 80.56 273 ALA A C 1
ATOM 2087 O O . ALA A 1 273 ? 5.369 2.086 24.800 1.00 80.56 273 ALA A O 1
ATOM 2088 N N . LYS A 1 274 ? 4.406 3.700 26.047 1.00 86.00 274 LYS A N 1
ATOM 2089 C CA . LYS A 1 274 ? 3.021 3.302 25.759 1.00 86.00 274 LYS A CA 1
ATOM 2090 C C . LYS A 1 274 ? 2.426 4.063 24.587 1.00 86.00 274 LYS A C 1
ATOM 2092 O O . LYS A 1 274 ? 1.729 3.474 23.787 1.00 86.00 274 LYS A O 1
ATOM 2097 N N . LYS A 1 275 ? 2.736 5.351 24.450 1.00 90.31 275 LYS A N 1
ATOM 2098 C CA . LYS A 1 275 ? 2.213 6.204 23.383 1.00 90.31 275 LYS A CA 1
ATOM 2099 C C . LYS A 1 275 ? 3.364 6.801 22.591 1.00 90.31 275 LYS A C 1
ATOM 2101 O O . LYS A 1 275 ? 4.320 7.280 23.198 1.00 90.31 275 LYS A O 1
ATOM 2106 N N . ASN A 1 276 ? 3.242 6.792 21.269 1.00 92.06 276 ASN A N 1
ATOM 2107 C CA . ASN A 1 276 ? 4.197 7.411 20.359 1.00 92.06 276 ASN A CA 1
ATOM 2108 C C . ASN A 1 276 ? 3.497 8.441 19.480 1.00 92.06 276 ASN A C 1
ATOM 2110 O O . ASN A 1 276 ? 2.290 8.351 19.226 1.00 92.06 276 ASN A O 1
ATOM 2114 N N . THR A 1 277 ? 4.284 9.411 19.035 1.00 91.62 277 THR A N 1
ATOM 2115 C CA . THR A 1 277 ? 3.910 10.391 18.022 1.00 91.62 277 THR A CA 1
ATOM 2116 C C . THR A 1 277 ? 5.076 10.580 17.067 1.00 91.62 277 THR A C 1
ATOM 2118 O O . THR A 1 277 ? 6.211 10.652 17.541 1.00 91.62 277 THR A O 1
ATOM 2121 N N . LEU A 1 278 ? 4.813 10.659 15.766 1.00 92.00 278 LEU A N 1
ATOM 2122 C CA . LEU A 1 278 ? 5.828 10.999 14.767 1.00 92.00 278 LEU A CA 1
ATOM 2123 C C . LEU A 1 278 ? 5.191 11.652 13.540 1.00 92.00 278 LEU A C 1
ATOM 2125 O O . LEU A 1 278 ? 4.069 11.298 13.183 1.00 92.00 278 LEU A O 1
ATOM 2129 N N . GLU A 1 279 ? 5.925 12.550 12.895 1.00 92.81 279 GLU A N 1
ATOM 2130 C CA . GLU A 1 279 ? 5.608 13.008 11.545 1.00 92.81 279 GLU A CA 1
ATOM 2131 C C . GLU A 1 279 ? 6.114 11.953 10.553 1.00 92.81 279 GLU A C 1
ATOM 2133 O O . GLU A 1 279 ? 7.285 11.569 10.593 1.00 92.81 279 GLU A O 1
ATOM 2138 N N . ALA A 1 280 ? 5.228 11.409 9.724 1.00 94.12 280 ALA A N 1
ATOM 2139 C CA . ALA A 1 280 ? 5.520 10.251 8.889 1.00 94.12 280 ALA A CA 1
ATOM 2140 C C . ALA A 1 280 ? 5.121 10.480 7.437 1.00 94.12 280 ALA A C 1
ATOM 2142 O O . ALA A 1 280 ? 4.036 11.000 7.174 1.00 94.12 280 ALA A O 1
ATOM 2143 N N . LEU A 1 281 ? 5.935 9.969 6.512 1.00 94.19 281 LEU A N 1
ATOM 2144 C CA . LEU A 1 281 ? 5.478 9.709 5.154 1.00 94.19 281 LEU A CA 1
ATOM 2145 C C . LEU A 1 281 ? 4.609 8.448 5.157 1.00 94.19 281 LEU A C 1
ATOM 2147 O O . LEU A 1 281 ? 5.033 7.370 5.600 1.00 94.19 281 LEU A O 1
ATOM 2151 N N . VAL A 1 282 ? 3.395 8.584 4.637 1.00 95.81 282 VAL A N 1
ATOM 2152 C CA . VAL A 1 282 ? 2.417 7.506 4.530 1.00 95.81 282 VAL A CA 1
ATOM 2153 C C . VAL A 1 282 ? 1.830 7.429 3.134 1.00 95.81 282 VAL A C 1
ATOM 2155 O O . VAL A 1 282 ? 1.810 8.415 2.401 1.00 95.81 282 VAL A O 1
ATOM 2158 N N . LEU A 1 283 ? 1.285 6.261 2.819 1.00 95.69 283 LEU A N 1
ATOM 2159 C CA . LEU A 1 283 ? 0.463 6.021 1.643 1.00 95.69 283 LEU A CA 1
ATOM 2160 C C . LEU A 1 283 ? -0.937 5.568 2.074 1.00 95.69 283 LEU A C 1
ATOM 2162 O O . LEU A 1 283 ? -1.068 4.715 2.959 1.00 95.69 283 LEU A O 1
ATOM 2166 N N . PHE A 1 284 ? -1.974 6.131 1.452 1.00 95.94 284 PHE A N 1
ATOM 2167 C CA . PHE A 1 284 ? -3.364 5.755 1.722 1.00 95.94 284 PHE A CA 1
ATOM 2168 C C . PHE A 1 284 ? -3.751 4.422 1.071 1.00 95.94 284 PHE A C 1
ATOM 2170 O O . PHE A 1 284 ? -3.380 4.136 -0.067 1.00 95.94 284 PHE A O 1
ATOM 2177 N N . SER A 1 285 ? -4.551 3.635 1.789 1.00 97.38 285 SER A N 1
ATOM 2178 C CA . SER A 1 285 ? -5.229 2.427 1.319 1.00 97.38 285 SER A CA 1
ATOM 2179 C C . SER A 1 285 ? -6.573 2.299 2.030 1.00 97.38 285 SER A C 1
ATOM 2181 O O . SER A 1 285 ? -6.713 2.733 3.176 1.00 97.38 285 SER A O 1
ATOM 2183 N N . LEU A 1 286 ? -7.539 1.613 1.423 1.00 97.56 286 LEU A N 1
ATOM 2184 C CA . LEU A 1 286 ? -8.635 1.049 2.203 1.00 97.56 286 LEU A CA 1
ATOM 2185 C C . LEU A 1 286 ? -8.110 -0.073 3.108 1.00 97.56 286 LEU A C 1
ATOM 2187 O O . LEU A 1 286 ? -7.194 -0.804 2.720 1.00 97.56 286 LEU A O 1
ATOM 2191 N N . ASP A 1 287 ? -8.665 -0.192 4.314 1.00 98.00 287 ASP A N 1
ATOM 2192 C CA . ASP A 1 287 ? -8.288 -1.194 5.311 1.00 98.00 287 ASP A CA 1
ATOM 2193 C C . ASP A 1 287 ? -8.934 -2.553 4.989 1.00 98.00 287 ASP A C 1
ATOM 2195 O O . ASP A 1 287 ? -10.153 -2.704 5.140 1.00 98.00 287 ASP A O 1
ATOM 2199 N N . PRO A 1 288 ? -8.144 -3.584 4.622 1.00 98.06 288 PRO A N 1
ATOM 2200 C CA . PRO A 1 288 ? -8.680 -4.909 4.333 1.00 98.06 288 PRO A CA 1
ATOM 2201 C C . PRO A 1 288 ? -9.450 -5.527 5.506 1.00 98.06 288 PRO A C 1
ATOM 2203 O O . PRO A 1 288 ? -10.380 -6.300 5.286 1.00 98.06 288 PRO A O 1
ATOM 2206 N N . VAL A 1 289 ? -9.091 -5.201 6.754 1.00 97.88 289 VAL A N 1
ATOM 2207 C CA . VAL A 1 289 ? -9.781 -5.701 7.953 1.00 97.88 289 VAL A CA 1
ATOM 2208 C C . VAL A 1 289 ? -11.165 -5.078 8.077 1.00 97.88 289 VAL A C 1
ATOM 2210 O O . VAL A 1 289 ? -12.138 -5.804 8.290 1.00 97.88 289 VAL A O 1
ATOM 2213 N N . ALA A 1 290 ? -11.259 -3.755 7.931 1.00 98.19 290 ALA A N 1
ATOM 2214 C CA . ALA A 1 290 ? -12.528 -3.039 8.022 1.00 98.19 290 ALA A CA 1
ATOM 2215 C C . ALA A 1 290 ? -13.479 -3.465 6.895 1.00 98.19 290 ALA A C 1
ATOM 2217 O O . ALA A 1 290 ? -14.635 -3.799 7.161 1.00 98.19 290 ALA A O 1
ATOM 2218 N N . LEU A 1 291 ? -12.967 -3.543 5.661 1.00 98.50 291 LEU A N 1
ATOM 2219 C CA . LEU A 1 291 ? -13.724 -4.008 4.500 1.00 98.50 291 LEU A CA 1
ATOM 2220 C C . LEU A 1 291 ? -14.211 -5.451 4.681 1.00 98.50 291 LEU A C 1
ATOM 2222 O O . LEU A 1 291 ? -15.391 -5.727 4.481 1.00 98.50 291 LEU A O 1
ATOM 2226 N N . TYR A 1 292 ? -13.334 -6.374 5.093 1.00 98.31 292 TYR A N 1
ATOM 2227 C CA . TYR A 1 292 ? -13.711 -7.778 5.278 1.00 98.31 292 TYR A CA 1
ATOM 2228 C C . TYR A 1 292 ? -14.775 -7.947 6.364 1.00 98.31 292 TYR A C 1
ATOM 2230 O O . TYR A 1 292 ? -15.717 -8.724 6.202 1.00 98.31 292 TYR A O 1
ATOM 2238 N N . GLN A 1 293 ? -14.642 -7.219 7.475 1.00 98.00 293 GLN A N 1
ATOM 2239 C CA . GLN A 1 293 ? -15.611 -7.305 8.559 1.00 98.00 293 GLN A CA 1
ATOM 2240 C C . GLN A 1 293 ? -16.974 -6.745 8.132 1.00 98.00 293 GLN A C 1
ATOM 2242 O O . GLN A 1 293 ? -17.981 -7.410 8.355 1.00 98.00 293 GLN A O 1
ATOM 2247 N N . ALA A 1 294 ? -17.006 -5.604 7.439 1.00 98.25 294 ALA A N 1
ATOM 2248 C CA . ALA A 1 294 ? -18.244 -5.058 6.889 1.00 98.25 294 ALA A CA 1
ATOM 2249 C C . ALA A 1 294 ? -18.876 -5.989 5.835 1.00 98.25 294 ALA A C 1
ATOM 2251 O O . ALA A 1 294 ? -20.086 -6.203 5.851 1.00 98.25 294 ALA A O 1
ATOM 2252 N N . ALA A 1 295 ? -18.069 -6.627 4.979 1.00 97.88 295 ALA A N 1
ATOM 2253 C CA . ALA A 1 295 ? -18.551 -7.589 3.988 1.00 97.88 295 ALA A CA 1
ATOM 2254 C C . ALA A 1 295 ? -19.195 -8.824 4.640 1.00 97.88 295 ALA A C 1
ATOM 2256 O O . ALA A 1 295 ? -20.218 -9.315 4.172 1.00 97.88 295 ALA A O 1
ATOM 2257 N N . LYS A 1 296 ? -18.659 -9.309 5.765 1.00 96.62 296 LYS A N 1
ATOM 2258 C CA . LYS A 1 296 ? -19.293 -10.401 6.524 1.00 96.62 296 LYS A CA 1
ATOM 2259 C C . LYS A 1 296 ? -20.646 -10.013 7.116 1.00 96.62 296 LYS A C 1
ATOM 2261 O O . LYS A 1 296 ? -21.515 -10.875 7.239 1.00 96.62 296 LYS A O 1
ATOM 2266 N N . ASP A 1 297 ? -20.795 -8.746 7.486 1.00 96.00 297 ASP A N 1
ATOM 2267 C CA . ASP A 1 297 ? -22.002 -8.209 8.112 1.00 96.00 297 ASP A CA 1
ATOM 2268 C C . ASP A 1 297 ? -23.040 -7.742 7.062 1.00 96.00 297 ASP A C 1
ATOM 2270 O O . ASP A 1 297 ? -24.203 -7.509 7.394 1.00 96.00 297 ASP A O 1
ATOM 2274 N N . SER A 1 298 ? -22.640 -7.656 5.784 1.00 96.56 298 SER A N 1
ATOM 2275 C CA . SER A 1 298 ? -23.463 -7.233 4.642 1.00 96.56 298 SER A CA 1
ATOM 2276 C C . SER A 1 298 ? -24.679 -8.126 4.399 1.00 96.56 298 SER A C 1
ATOM 2278 O O . SER A 1 298 ? -25.786 -7.623 4.200 1.00 96.56 298 SER A O 1
ATOM 2280 N N . HIS A 1 299 ? -24.498 -9.452 4.397 1.00 92.62 299 HIS A N 1
ATOM 2281 C CA . HIS A 1 299 ? -25.548 -10.419 4.044 1.00 92.62 299 HIS A CA 1
ATOM 2282 C C . HIS A 1 299 ? -26.304 -10.060 2.741 1.00 92.62 299 HIS A C 1
ATOM 2284 O O . HIS A 1 299 ? -27.537 -10.142 2.690 1.00 92.62 299 HIS A O 1
ATOM 2290 N N . GLY A 1 300 ? -25.577 -9.627 1.704 1.00 92.12 300 GLY A N 1
ATOM 2291 C CA . GLY A 1 300 ? -26.149 -9.209 0.419 1.00 92.12 300 GLY A CA 1
ATOM 2292 C C . GLY A 1 300 ? -26.798 -7.823 0.426 1.00 92.12 300 GLY A C 1
ATOM 2293 O O . GLY A 1 300 ? -27.585 -7.510 -0.467 1.00 92.12 300 GLY A O 1
ATOM 2294 N N . LYS A 1 301 ? -26.527 -7.005 1.447 1.00 96.44 301 LYS A N 1
ATOM 2295 C CA . LYS A 1 301 ? -26.983 -5.616 1.551 1.00 96.44 301 LYS A CA 1
ATOM 2296 C C . LYS A 1 301 ? -25.805 -4.680 1.714 1.00 96.44 301 LYS A C 1
ATOM 2298 O O . LYS A 1 301 ? -24.810 -5.025 2.340 1.00 96.44 301 LYS A O 1
ATOM 2303 N N . GLU A 1 302 ? -25.957 -3.473 1.208 1.00 96.88 302 GLU A N 1
ATOM 2304 C CA . GLU A 1 302 ? -24.963 -2.431 1.397 1.00 96.88 302 GLU A CA 1
ATOM 2305 C C . GLU A 1 302 ? -24.775 -2.097 2.887 1.00 96.88 302 GLU A C 1
ATOM 2307 O O . GLU A 1 302 ? -25.743 -1.872 3.622 1.00 96.88 302 GLU A O 1
ATOM 2312 N N . VAL A 1 303 ? -23.517 -2.088 3.331 1.00 97.94 303 VAL A N 1
ATOM 2313 C CA . VAL A 1 303 ? -23.109 -1.751 4.698 1.00 97.94 303 VAL A CA 1
ATOM 2314 C C . VAL A 1 303 ? -21.977 -0.736 4.652 1.00 97.94 303 VAL A C 1
ATOM 2316 O O . VAL A 1 303 ? -20.958 -0.954 4.002 1.00 97.94 303 VAL A O 1
ATOM 2319 N N . ALA A 1 304 ? -22.144 0.362 5.387 1.00 97.38 304 ALA A N 1
ATOM 2320 C CA . ALA A 1 304 ? -21.106 1.372 5.550 1.00 97.38 304 ALA A CA 1
ATOM 2321 C C . ALA A 1 304 ? -19.913 0.825 6.350 1.00 97.38 304 ALA A C 1
ATOM 2323 O O . ALA A 1 304 ? -20.074 0.209 7.409 1.00 97.38 304 ALA A O 1
ATOM 2324 N N . VAL A 1 305 ? -18.705 1.105 5.872 1.00 97.62 305 VAL A N 1
ATOM 2325 C CA . VAL A 1 305 ? -17.450 0.656 6.472 1.00 97.62 305 VAL A CA 1
ATOM 2326 C C . VAL A 1 305 ? -16.984 1.681 7.497 1.00 97.62 305 VAL A C 1
ATOM 2328 O O . VAL A 1 305 ? -16.759 2.848 7.192 1.00 97.62 305 VAL A O 1
ATOM 2331 N N . GLN A 1 306 ? -16.809 1.244 8.741 1.00 94.56 306 GLN A N 1
ATOM 2332 C CA . GLN A 1 306 ? -16.333 2.113 9.816 1.00 94.56 306 GLN A CA 1
ATOM 2333 C C . GLN A 1 306 ? -14.803 2.163 9.844 1.00 94.56 306 GLN A C 1
ATOM 2335 O O . GLN A 1 306 ? -14.160 1.121 9.940 1.00 94.56 306 GLN A O 1
ATOM 2340 N N . ASN A 1 307 ? -14.233 3.374 9.859 1.00 93.19 307 ASN A N 1
ATOM 2341 C CA . ASN A 1 307 ? -12.785 3.629 9.776 1.00 93.19 307 ASN A CA 1
ATOM 2342 C C . ASN A 1 307 ? -12.146 2.911 8.568 1.00 93.19 307 ASN A C 1
ATOM 2344 O O . ASN A 1 307 ? -11.292 2.044 8.747 1.00 93.19 307 ASN A O 1
ATOM 2348 N N . PRO A 1 308 ? -12.562 3.241 7.334 1.00 96.31 308 PRO A N 1
ATOM 2349 C CA . PRO A 1 308 ? -12.195 2.469 6.152 1.00 96.31 308 PRO A CA 1
ATOM 2350 C C . PRO A 1 308 ? -10.731 2.640 5.726 1.00 96.31 308 PRO A C 1
ATOM 2352 O O . PRO A 1 308 ? -10.328 1.990 4.771 1.00 96.31 308 PRO A O 1
ATOM 2355 N N . ILE A 1 309 ? -9.937 3.494 6.384 1.00 96.56 309 ILE A N 1
ATOM 2356 C CA . ILE A 1 309 ? -8.573 3.836 5.960 1.00 96.56 309 ILE A CA 1
ATOM 2357 C C . ILE A 1 309 ? -7.503 3.098 6.758 1.00 96.56 309 ILE A C 1
ATOM 2359 O O . ILE A 1 309 ? -7.447 3.152 7.991 1.00 96.56 309 ILE A O 1
ATOM 2363 N N . GLN A 1 310 ? -6.577 2.511 6.006 1.00 97.50 310 GLN A N 1
ATOM 2364 C CA . GLN A 1 310 ? -5.271 2.068 6.459 1.00 97.50 310 GLN A CA 1
ATOM 2365 C C . GLN A 1 310 ? -4.187 2.980 5.867 1.00 97.50 310 GLN A C 1
ATOM 2367 O O . GLN A 1 310 ? -4.227 3.336 4.692 1.00 97.50 310 GLN A O 1
ATOM 2372 N N . LEU A 1 311 ? -3.185 3.323 6.670 1.00 98.12 311 LEU A N 1
ATOM 2373 C CA . LEU A 1 311 ? -1.981 4.018 6.236 1.00 98.12 311 LEU A CA 1
ATOM 2374 C C . LEU A 1 311 ? -0.805 3.047 6.218 1.00 98.12 311 LEU A C 1
ATOM 2376 O O . LEU A 1 311 ? -0.510 2.387 7.217 1.00 98.12 311 LEU A O 1
ATOM 2380 N N . ILE A 1 312 ? -0.117 2.982 5.085 1.00 98.12 312 ILE A N 1
ATOM 2381 C CA . ILE A 1 312 ? 1.136 2.245 4.942 1.00 98.12 312 ILE A CA 1
ATOM 2382 C C . ILE A 1 312 ? 2.267 3.211 5.285 1.00 98.12 312 ILE A C 1
ATOM 2384 O O . ILE A 1 312 ? 2.442 4.225 4.612 1.00 98.12 312 ILE A O 1
ATOM 2388 N N . VAL A 1 313 ? 2.998 2.931 6.364 1.00 97.19 313 VAL A N 1
ATOM 2389 C CA . VAL A 1 313 ? 3.987 3.856 6.932 1.00 97.19 313 VAL A CA 1
ATOM 2390 C C . VAL A 1 313 ? 5.384 3.531 6.415 1.00 97.19 313 VAL A C 1
ATOM 2392 O O . VAL A 1 313 ? 5.923 2.454 6.697 1.00 97.19 313 VAL A O 1
ATOM 2395 N N . TYR A 1 314 ? 5.971 4.492 5.701 1.00 94.00 314 TYR A N 1
ATOM 2396 C CA . TYR A 1 314 ? 7.299 4.386 5.098 1.00 94.00 314 TYR A CA 1
ATOM 2397 C C . TYR A 1 314 ? 8.410 4.754 6.074 1.00 94.00 314 TYR A C 1
ATOM 2399 O O . TYR A 1 314 ? 9.431 4.075 6.142 1.00 94.00 314 TYR A O 1
ATOM 2407 N N . GLY A 1 315 ? 8.208 5.802 6.867 1.00 91.50 315 GLY A N 1
ATOM 2408 C CA . GLY A 1 315 ? 9.217 6.282 7.802 1.00 91.50 315 GLY A CA 1
ATOM 2409 C C . GLY A 1 315 ? 8.941 7.691 8.286 1.00 91.50 315 GLY A C 1
ATOM 2410 O O . GLY A 1 315 ? 7.968 8.321 7.875 1.00 91.50 315 GLY A O 1
ATOM 2411 N N . GLN A 1 316 ? 9.803 8.153 9.185 1.00 89.19 316 GLN A N 1
ATOM 2412 C CA . GLN A 1 316 ? 9.785 9.521 9.681 1.00 89.19 316 GLN A CA 1
ATOM 2413 C C . GLN A 1 316 ? 10.424 10.445 8.637 1.00 89.19 316 GLN A C 1
ATOM 2415 O O . GLN A 1 316 ? 11.431 10.089 8.040 1.00 89.19 316 GLN A O 1
ATOM 2420 N N . THR A 1 317 ? 9.854 11.621 8.406 1.00 81.88 317 THR A N 1
ATOM 2421 C CA . THR A 1 317 ? 10.360 12.603 7.424 1.00 81.88 317 THR A CA 1
ATOM 2422 C C . THR A 1 317 ? 11.673 13.268 7.850 1.00 81.88 317 THR A C 1
ATOM 2424 O O . THR A 1 317 ? 12.473 13.652 7.000 1.00 81.88 317 THR A O 1
ATOM 2427 N N . ASP A 1 318 ? 11.929 13.336 9.158 1.00 63.72 318 ASP A N 1
ATOM 2428 C CA . ASP A 1 318 ? 13.136 13.931 9.751 1.00 63.72 318 ASP A CA 1
ATOM 2429 C C . ASP A 1 318 ? 14.300 12.942 9.973 1.00 63.72 318 ASP A C 1
ATOM 2431 O O . ASP A 1 318 ? 15.321 13.314 10.558 1.00 63.72 318 ASP A O 1
ATOM 2435 N N . SER A 1 319 ? 14.177 11.666 9.586 1.00 58.00 319 SER A N 1
ATOM 2436 C CA . SER A 1 319 ? 15.280 10.713 9.773 1.00 58.00 319 SER A CA 1
ATOM 2437 C C . SER A 1 319 ? 16.341 10.887 8.686 1.00 58.00 319 SER A C 1
ATOM 2439 O O . SER A 1 319 ? 16.068 10.677 7.507 1.00 58.00 319 SER A O 1
ATOM 2441 N N . GLU A 1 320 ? 17.565 11.256 9.079 1.00 48.69 320 GLU A N 1
ATOM 2442 C CA . GLU A 1 320 ? 18.723 11.258 8.179 1.00 48.69 320 GLU A CA 1
ATOM 2443 C C . GLU A 1 320 ? 19.034 9.821 7.728 1.00 48.69 320 GLU A C 1
ATOM 2445 O O . GLU A 1 320 ? 19.413 8.976 8.547 1.00 48.69 320 GLU A O 1
ATOM 2450 N N . ARG A 1 321 ? 18.893 9.562 6.426 1.00 51.72 321 ARG A N 1
ATOM 2451 C CA . ARG A 1 321 ? 19.383 8.363 5.746 1.00 51.72 321 ARG A CA 1
ATOM 2452 C C . ARG A 1 321 ? 20.219 8.749 4.533 1.00 51.72 321 ARG A C 1
ATOM 2454 O O . ARG A 1 321 ? 19.838 9.721 3.844 1.00 51.72 321 ARG A O 1
#

Secondary structure (DSSP, 8-state):
--------------------------------PPPEEEEEEHHHHHHHHSBSSEEEEEEEEEE-PPPPTTTTT---EEEE-TT--SBSBEEEE--S-TTTSPPTT-SS--HHHHHHHHHHHTT-EEEEEEEEEEEEEESSS-BTTB-SEEEEEEEEEEEEETTEEEE-GGG-S--TTPPPPPHHHHHHHHHS-EEEEEEETTEEEEEEE-SS--SEEEEEEEEEGGG-EEEBTEEEEEEEEEETTTEEEEEEEEEETTSHHHHHHHHHHHSS--EEEEEEEEEEEE-HHHHHHHHHHHTTS-EEPSS-EEEEEEEETT---